Protein AF-A0A975PDK3-F1 (afdb_monomer)

pLDDT: mean 72.93, std 18.4, range [41.34, 98.06]

Sequence (208 aa):
MKGTSHAHHSRTAAPASARHLADRTSRTDAQERGPRTRRRPRLGHDHPDVGHAGRYDPVSGRRCPPQHVQRGDRQGQPLTVSPPGAHSRESGSAVVDFVMVGALVTLLFMSIIQLALVLHVRNTLIDAAASGARYGTLADRTPADGAQRTAELIGLALNDSLAENVTYEETTVSGVRTLQVTVRAPLPVIGFLGPSDGLEVTGHGFWG

InterPro domains:
  IPR012495 TadE-like domain [PF07811] (92-134)

Organism: NCBI:txid2816859

Secondary structure (DSSP, 8-state):
-----------PPP-----S----S---------------------------------S---PPPP-----------------S-SHHHHHHHHHHHHHHHHHHHHHHHHHHHHHHHHHHHHHHHHHHHHHHHHHHTSTT--HHHHHHHHHHHHHHHT-GGGGSEEEEEEEEETTEEEEEEEEEE-----SS---SS-EEEEEEEE--

Structure (mmCIF, N/CA/C/O backbone):
data_AF-A0A975PDK3-F1
#
_entry.id   AF-A0A975PDK3-F1
#
loop_
_atom_site.group_PDB
_atom_site.id
_atom_site.type_symbol
_atom_site.label_atom_id
_atom_site.label_alt_id
_atom_site.label_comp_id
_atom_site.label_asym_id
_atom_site.label_entity_id
_atom_site.label_seq_id
_atom_site.pdbx_PDB_ins_code
_atom_site.Cartn_x
_atom_site.Cartn_y
_atom_site.Cartn_z
_atom_site.occupancy
_atom_site.B_iso_or_equiv
_atom_site.auth_seq_id
_atom_site.auth_comp_id
_atom_site.auth_asym_id
_atom_site.auth_atom_id
_atom_site.pdbx_PDB_model_num
ATOM 1 N N . MET A 1 1 ? -46.478 15.942 55.569 1.00 41.34 1 MET A N 1
ATOM 2 C CA . MET A 1 1 ? -45.042 16.223 55.784 1.00 41.34 1 MET A CA 1
ATOM 3 C C . MET A 1 1 ? -44.267 15.797 54.548 1.00 41.34 1 MET A C 1
ATOM 5 O O . MET A 1 1 ? -44.369 14.632 54.213 1.00 41.34 1 MET A O 1
ATOM 9 N N . LYS A 1 2 ? -43.521 16.745 53.946 1.00 45.19 2 LYS A N 1
ATOM 10 C CA . LYS A 1 2 ? -42.437 16.601 52.941 1.00 45.19 2 LYS A CA 1
ATOM 11 C C . LYS A 1 2 ? -42.802 15.888 51.620 1.00 45.19 2 LYS A C 1
ATOM 13 O O . LYS A 1 2 ? -43.239 14.757 51.631 1.00 45.19 2 LYS A O 1
ATOM 18 N N . GLY A 1 3 ? -42.595 16.451 50.438 1.00 45.78 3 GLY A N 1
ATOM 19 C CA . GLY A 1 3 ? -41.982 17.712 50.049 1.00 45.78 3 GLY A CA 1
ATOM 20 C C . GLY A 1 3 ? -42.164 17.881 48.541 1.00 45.78 3 GLY A C 1
ATOM 21 O O . GLY A 1 3 ? -42.055 16.925 47.778 1.00 45.78 3 GLY A O 1
ATOM 22 N N . THR A 1 4 ? -42.489 19.098 48.135 1.00 57.91 4 THR A N 1
ATOM 23 C CA . THR A 1 4 ? -42.424 19.571 46.758 1.00 57.91 4 THR A CA 1
ATOM 24 C C . THR A 1 4 ? -40.960 19.599 46.320 1.00 57.91 4 THR A C 1
ATOM 26 O O . THR A 1 4 ? -40.125 20.210 46.983 1.00 57.91 4 THR A O 1
ATOM 29 N N . SER A 1 5 ? -40.632 18.943 45.206 1.00 54.47 5 SER A N 1
ATOM 30 C CA . SER A 1 5 ? -39.341 19.120 44.538 1.00 54.47 5 SER A CA 1
ATOM 31 C C . SER A 1 5 ? -39.589 19.526 43.093 1.00 54.47 5 SER A C 1
ATOM 33 O O . SER A 1 5 ? -39.849 18.717 42.207 1.00 54.47 5 SER A O 1
ATOM 35 N N . HIS A 1 6 ? -39.570 20.844 42.914 1.00 48.88 6 HIS A N 1
ATOM 36 C CA . HIS A 1 6 ? -39.225 21.499 41.667 1.00 48.88 6 HIS A CA 1
ATOM 37 C C . HIS A 1 6 ? -37.777 21.149 41.305 1.00 48.88 6 HIS A C 1
ATOM 39 O O . HIS A 1 6 ? -36.882 21.415 42.102 1.00 48.88 6 HIS A O 1
ATOM 45 N N . ALA A 1 7 ? -37.543 20.650 40.094 1.00 49.50 7 ALA A N 1
ATOM 46 C CA . ALA A 1 7 ? -36.277 20.820 39.379 1.00 49.50 7 ALA A CA 1
ATOM 47 C C . ALA A 1 7 ? -36.522 20.526 37.892 1.00 49.50 7 ALA A C 1
ATOM 49 O O . ALA A 1 7 ? -36.747 19.397 37.479 1.00 49.50 7 ALA A O 1
ATOM 50 N N . HIS A 1 8 ? -36.754 21.586 37.125 1.00 45.41 8 HIS A N 1
ATOM 51 C CA . HIS A 1 8 ? -35.782 22.111 36.166 1.00 45.41 8 HIS A CA 1
ATOM 52 C C . HIS A 1 8 ? -35.693 21.292 34.870 1.00 45.41 8 HIS A C 1
ATOM 54 O O . HIS A 1 8 ? -34.853 20.420 34.683 1.00 45.41 8 HIS A O 1
ATOM 60 N N . HIS A 1 9 ? -36.567 21.667 33.932 1.00 47.25 9 HIS A N 1
ATOM 61 C CA . HIS A 1 9 ? -36.301 21.553 32.504 1.00 47.25 9 HIS A CA 1
ATOM 62 C C . HIS A 1 9 ? -35.013 22.320 32.179 1.00 47.25 9 HIS A C 1
ATOM 64 O O . HIS A 1 9 ? -35.023 23.541 32.021 1.00 47.25 9 HIS A O 1
ATOM 70 N N . SER A 1 10 ? -33.905 21.603 32.061 1.00 49.09 10 SER A N 1
ATOM 71 C CA . SER A 1 10 ? -32.683 22.121 31.455 1.00 49.09 10 SER A CA 1
ATOM 72 C C . SER A 1 10 ? -32.756 21.855 29.954 1.00 49.09 10 SER A C 1
ATOM 74 O O . SER A 1 10 ? -32.247 20.858 29.452 1.00 49.09 10 SER A O 1
ATOM 76 N N . ARG A 1 11 ? -33.442 22.751 29.231 1.00 52.75 11 ARG A N 1
ATOM 77 C CA . ARG A 1 11 ? -33.209 22.953 27.795 1.00 52.75 11 ARG A CA 1
ATOM 78 C C . ARG A 1 11 ? -31.807 23.534 27.654 1.00 52.75 11 ARG A C 1
ATOM 80 O O . ARG A 1 11 ? -31.630 24.747 27.725 1.00 52.75 11 ARG A O 1
ATOM 87 N N . THR A 1 12 ? -30.815 22.670 27.496 1.00 53.50 12 THR A N 1
ATOM 88 C CA . THR A 1 12 ? -29.462 23.099 27.154 1.00 53.50 12 THR A CA 1
ATOM 89 C C . THR A 1 12 ? -29.401 23.319 25.649 1.00 53.50 12 THR A C 1
ATOM 91 O O . THR A 1 12 ? -29.762 22.457 24.849 1.00 53.50 12 THR A O 1
ATOM 94 N N . ALA A 1 13 ? -29.049 24.550 25.302 1.00 47.78 13 ALA A N 1
ATOM 95 C CA . ALA A 1 13 ? -29.089 25.118 23.975 1.00 47.78 13 ALA A CA 1
ATOM 96 C C . ALA A 1 13 ? -28.120 24.435 23.000 1.00 47.78 13 ALA A C 1
ATOM 98 O O . ALA A 1 13 ? -27.010 24.044 23.354 1.00 47.78 13 ALA A O 1
ATOM 99 N N . ALA A 1 14 ? -28.570 24.362 21.750 1.00 50.12 14 ALA A N 1
ATOM 100 C CA . ALA A 1 14 ? -27.797 23.980 20.583 1.00 50.12 14 ALA A CA 1
ATOM 101 C C . ALA A 1 14 ? -26.534 24.852 20.416 1.00 50.12 14 ALA A C 1
ATOM 103 O O . ALA A 1 14 ? -26.628 26.079 20.533 1.00 50.12 14 ALA A O 1
ATOM 104 N N . PRO A 1 15 ? -25.374 24.274 20.060 1.00 51.16 15 PRO A N 1
ATOM 105 C CA . PRO A 1 15 ? -24.246 25.063 19.597 1.00 51.16 1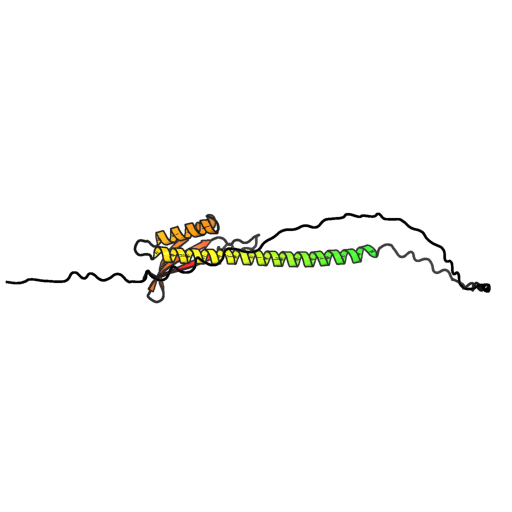5 PRO A CA 1
ATOM 106 C C . PRO A 1 15 ? -24.523 25.616 18.191 1.00 51.16 15 PRO A C 1
ATOM 108 O O . PRO A 1 15 ? -24.664 24.898 17.200 1.00 51.16 15 PRO A O 1
ATOM 111 N N . ALA A 1 16 ? -24.601 26.942 18.128 1.00 51.84 16 ALA A N 1
ATOM 112 C CA . ALA A 1 16 ? -24.614 27.741 16.916 1.00 51.84 16 ALA A CA 1
ATOM 113 C C . ALA A 1 16 ? -23.248 27.664 16.211 1.00 51.84 16 ALA A C 1
ATOM 115 O O . ALA A 1 16 ? -22.356 28.471 16.462 1.00 51.84 16 ALA A O 1
ATOM 116 N N . SER A 1 17 ? -23.076 26.697 15.310 1.00 50.06 17 SER A N 1
ATOM 117 C CA . SER A 1 17 ? -21.880 26.610 14.449 1.00 50.06 17 SER A CA 1
ATOM 118 C C . SER A 1 17 ? -22.212 26.238 12.999 1.00 50.06 17 SER A C 1
ATOM 120 O O . SER A 1 17 ? -21.374 25.728 12.267 1.00 50.06 17 SER A O 1
ATOM 12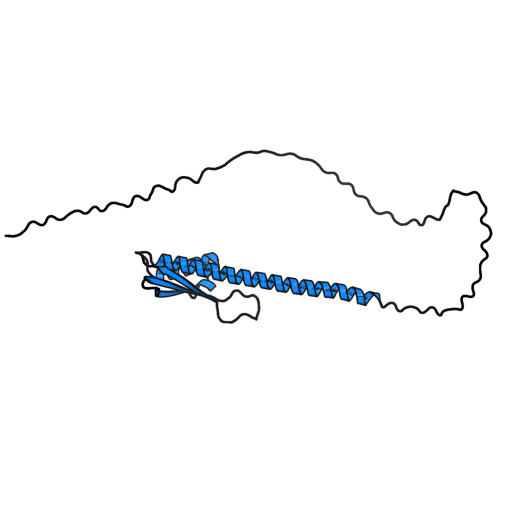2 N N . ALA A 1 18 ? -23.435 26.543 12.558 1.00 48.75 18 ALA A N 1
ATOM 123 C CA . ALA A 1 18 ? -23.924 26.320 11.195 1.00 48.75 18 ALA A CA 1
ATOM 124 C C . ALA A 1 18 ? -24.034 27.630 10.389 1.00 48.75 18 ALA A C 1
ATOM 126 O O . ALA A 1 18 ? -25.071 27.920 9.796 1.00 48.75 18 ALA A O 1
ATOM 127 N N . ARG A 1 19 ? -22.990 28.473 10.406 1.00 52.66 19 ARG A N 1
ATOM 128 C CA . ARG A 1 19 ? -22.953 29.736 9.637 1.00 52.66 19 ARG A CA 1
ATOM 129 C C . ARG A 1 19 ? -21.553 30.086 9.123 1.00 52.66 19 ARG A C 1
ATOM 131 O O . ARG A 1 19 ? -21.084 31.198 9.341 1.00 52.66 19 ARG A O 1
ATOM 138 N N . HIS A 1 20 ? -20.863 29.160 8.455 1.00 49.81 20 HIS A N 1
ATOM 139 C CA . HIS A 1 20 ? -19.664 29.542 7.690 1.00 49.81 20 HIS A CA 1
ATOM 140 C C . HIS A 1 20 ? -19.267 28.579 6.561 1.00 49.81 20 HIS A C 1
ATOM 142 O O . HIS A 1 20 ? -18.089 28.316 6.344 1.00 49.81 20 HIS A O 1
ATOM 148 N N . LEU A 1 21 ? -20.245 28.047 5.819 1.00 50.28 21 LEU A N 1
ATOM 149 C CA . LEU A 1 21 ? -19.969 27.252 4.617 1.00 50.28 21 LEU A CA 1
ATOM 150 C C . LEU A 1 21 ? -20.952 27.598 3.495 1.00 50.28 21 LEU A C 1
ATOM 152 O O . LEU A 1 21 ? -21.767 26.783 3.079 1.00 50.28 21 LEU A O 1
ATOM 156 N N . ALA A 1 22 ? -20.907 28.849 3.049 1.00 50.44 22 ALA A N 1
ATOM 157 C CA . ALA A 1 22 ? -21.661 29.313 1.891 1.00 50.44 22 ALA A CA 1
ATOM 158 C C . ALA A 1 22 ? -20.939 30.498 1.238 1.00 50.44 22 ALA A C 1
ATOM 160 O O . ALA A 1 22 ? -21.510 31.577 1.181 1.00 50.44 22 ALA A O 1
ATOM 161 N N . ASP A 1 23 ? -19.674 30.339 0.817 1.00 49.16 23 ASP A N 1
ATOM 162 C CA . ASP A 1 23 ? -19.053 31.369 -0.038 1.00 49.16 23 ASP A CA 1
ATOM 163 C C . ASP A 1 23 ? -17.801 30.935 -0.830 1.00 49.16 23 ASP A C 1
ATOM 165 O O . ASP A 1 23 ? -16.750 31.580 -0.788 1.00 49.16 23 ASP A O 1
ATOM 169 N N . ARG A 1 24 ? -17.848 29.807 -1.559 1.00 48.06 24 ARG A N 1
ATOM 170 C CA . ARG A 1 24 ? -16.761 29.516 -2.521 1.00 48.06 24 ARG A CA 1
ATOM 171 C C . ARG A 1 24 ? -17.159 28.737 -3.775 1.00 48.06 24 ARG A C 1
ATOM 173 O O . ARG A 1 24 ? -16.359 27.993 -4.331 1.00 48.06 24 ARG A O 1
ATOM 180 N N . THR A 1 25 ? -18.376 28.958 -4.259 1.00 55.66 25 THR A N 1
ATOM 181 C CA . THR A 1 25 ? -18.854 28.462 -5.559 1.00 55.66 25 THR A CA 1
ATOM 182 C C . THR A 1 25 ? -19.340 29.633 -6.407 1.00 55.66 25 THR A C 1
ATOM 184 O O . THR A 1 25 ? -20.541 29.766 -6.596 1.00 55.66 25 THR A O 1
ATOM 187 N N . SER A 1 26 ? -18.442 30.529 -6.848 1.00 50.41 26 SER A N 1
ATOM 188 C CA . SER A 1 26 ? -18.710 31.557 -7.884 1.00 50.41 26 SER A CA 1
ATOM 189 C C . SER A 1 26 ? -17.446 32.356 -8.258 1.00 50.41 26 SER A C 1
ATOM 191 O O . SER A 1 26 ? -17.161 33.391 -7.662 1.00 50.41 26 SER A O 1
ATOM 193 N N . ARG A 1 27 ? -16.673 31.878 -9.240 1.00 48.38 27 ARG A N 1
ATOM 194 C CA . ARG A 1 27 ? -15.725 32.638 -10.095 1.00 48.38 27 ARG A CA 1
ATOM 195 C C . ARG A 1 27 ? -15.090 31.600 -11.031 1.00 48.38 27 ARG A C 1
ATOM 197 O O . ARG A 1 27 ? -14.460 30.682 -10.533 1.00 48.38 27 ARG A O 1
ATOM 204 N N . THR A 1 28 ? -15.226 31.602 -12.349 1.00 50.94 28 THR A N 1
ATOM 205 C CA . THR A 1 28 ? -15.652 32.628 -13.302 1.00 50.94 28 THR A CA 1
ATOM 206 C C . THR A 1 28 ? -15.873 31.899 -14.621 1.00 50.94 28 THR A C 1
ATOM 208 O O . THR A 1 28 ? -14.944 31.277 -15.133 1.00 50.94 28 THR A O 1
ATOM 211 N N . ASP A 1 29 ? -17.089 31.979 -15.148 1.00 41.91 29 ASP A N 1
ATOM 212 C CA . ASP A 1 29 ? -17.359 31.740 -16.557 1.00 41.91 29 ASP A CA 1
ATOM 213 C C . ASP A 1 29 ? -16.832 32.910 -17.404 1.00 41.91 29 ASP A C 1
ATOM 215 O O . ASP A 1 29 ? -16.904 34.071 -16.996 1.00 41.91 29 ASP A O 1
ATOM 219 N N . ALA A 1 30 ? -16.445 32.553 -18.630 1.00 47.56 30 ALA A N 1
ATOM 220 C CA . ALA A 1 30 ? -16.560 33.332 -19.864 1.00 47.56 30 ALA A CA 1
ATOM 221 C C . ALA A 1 30 ? -15.403 34.237 -20.351 1.00 47.56 30 ALA A C 1
ATOM 223 O O . ALA A 1 30 ? -14.809 35.022 -19.619 1.00 47.56 30 ALA A O 1
ATOM 224 N N . GLN A 1 31 ? -15.265 34.178 -21.689 1.00 52.16 31 GLN A N 1
ATOM 225 C CA . GLN A 1 31 ? -14.514 35.011 -22.649 1.00 52.16 31 GLN A CA 1
ATOM 226 C C . GLN A 1 31 ? -13.008 34.686 -22.782 1.00 52.16 31 GLN A C 1
ATOM 228 O O . GLN A 1 31 ? -12.280 34.769 -21.811 1.00 52.16 31 GLN A O 1
ATOM 233 N N . GLU A 1 32 ? -12.440 34.292 -23.933 1.00 47.69 32 GLU A N 1
ATOM 234 C CA . GLU A 1 32 ? -12.623 34.748 -25.328 1.00 47.69 32 GLU A CA 1
ATOM 235 C C . GLU A 1 32 ? -12.330 33.600 -26.338 1.00 47.69 32 GLU A C 1
ATOM 237 O O . GLU A 1 32 ? -11.444 32.782 -26.116 1.00 47.69 32 GLU A O 1
ATOM 242 N N . ARG A 1 33 ? -13.161 33.338 -27.367 1.00 48.84 33 ARG A N 1
ATOM 243 C CA . ARG A 1 33 ? -13.079 33.838 -28.773 1.00 48.84 33 ARG A CA 1
ATOM 244 C C . ARG A 1 33 ? -11.645 33.824 -29.354 1.00 48.84 33 ARG A C 1
ATOM 246 O O . ARG A 1 33 ? -10.779 34.488 -28.822 1.00 48.84 33 ARG A O 1
ATOM 253 N N . GLY A 1 34 ? -11.309 33.187 -30.480 1.00 46.91 34 GLY A N 1
ATOM 254 C CA . GLY A 1 34 ? -12.091 32.611 -31.576 1.00 46.91 34 GLY A CA 1
ATOM 255 C C . GLY A 1 34 ? -11.182 31.940 -32.641 1.00 46.91 34 GLY A C 1
ATOM 256 O O . GLY A 1 34 ? -9.996 31.732 -32.395 1.00 46.91 34 GLY A O 1
ATOM 257 N N . PRO A 1 35 ? -11.722 31.575 -33.822 1.00 63.91 35 PRO A N 1
ATOM 258 C CA . PRO A 1 35 ? -11.043 30.751 -34.829 1.00 63.91 35 PRO A CA 1
ATOM 259 C C . PRO A 1 35 ? -10.419 31.580 -35.968 1.00 63.91 35 PRO A C 1
ATOM 261 O O . PRO A 1 35 ? -10.974 32.624 -36.311 1.00 63.91 35 PRO A O 1
ATOM 264 N N . ARG A 1 36 ? -9.359 31.062 -36.628 1.00 55.69 36 ARG A N 1
ATOM 265 C CA . ARG A 1 36 ? -9.174 31.031 -38.110 1.00 55.69 36 ARG A CA 1
ATOM 266 C C . ARG A 1 36 ? -7.766 30.603 -38.582 1.00 55.69 36 ARG A C 1
ATOM 268 O O . ARG A 1 36 ? -6.784 31.299 -38.389 1.00 55.69 36 ARG A O 1
ATOM 275 N N . THR A 1 37 ? -7.744 29.476 -39.299 1.00 58.06 37 THR A N 1
ATOM 276 C CA . THR A 1 37 ? -7.148 29.225 -40.635 1.00 58.06 37 THR A CA 1
ATOM 277 C C . THR A 1 37 ? -5.819 29.882 -41.063 1.00 58.06 37 THR A C 1
ATOM 279 O O . THR A 1 37 ? -5.764 31.095 -41.242 1.00 58.06 37 THR A O 1
ATOM 282 N N . ARG A 1 38 ? -4.865 29.055 -41.530 1.00 55.28 38 ARG A N 1
ATOM 283 C CA . ARG A 1 38 ? -4.227 29.111 -42.879 1.00 55.28 38 ARG A CA 1
ATOM 284 C C . ARG A 1 38 ? -3.308 27.884 -43.054 1.00 55.28 38 ARG A C 1
ATOM 286 O O . ARG A 1 38 ? -2.461 27.634 -42.217 1.00 55.28 38 ARG A O 1
ATOM 293 N N . ARG A 1 39 ? -3.652 26.937 -43.936 1.00 47.09 39 ARG A N 1
ATOM 294 C CA . ARG A 1 39 ? -3.279 26.793 -45.368 1.00 47.09 39 ARG A CA 1
ATOM 295 C C . ARG A 1 39 ? -1.847 26.261 -45.595 1.00 47.09 39 ARG A C 1
ATOM 297 O O . ARG A 1 39 ? -0.873 26.913 -45.254 1.00 47.09 39 ARG A O 1
ATOM 304 N N . ARG A 1 40 ? -1.789 25.078 -46.228 1.00 53.69 40 ARG A N 1
ATOM 305 C CA . ARG A 1 40 ? -0.616 24.385 -46.806 1.00 53.69 40 ARG A CA 1
ATOM 306 C C . ARG A 1 40 ? 0.057 25.221 -47.918 1.00 53.69 40 ARG A C 1
ATOM 308 O O . ARG A 1 40 ? -0.607 26.109 -48.457 1.00 53.69 40 ARG A O 1
ATOM 315 N N . PRO A 1 41 ? 1.296 24.889 -48.332 1.00 52.03 41 PRO A N 1
ATOM 316 C CA . PRO A 1 41 ? 1.464 23.955 -49.461 1.00 52.03 41 PRO A CA 1
ATOM 317 C C . PRO A 1 41 ? 2.613 22.932 -49.318 1.00 52.03 41 PRO A C 1
ATOM 319 O O . PRO A 1 41 ? 3.559 23.112 -48.562 1.00 52.03 41 PRO A O 1
ATOM 322 N N . ARG A 1 42 ? 2.486 21.845 -50.095 1.00 56.72 42 ARG A N 1
ATOM 323 C CA . ARG A 1 42 ? 3.521 20.850 -50.422 1.00 56.72 42 ARG A CA 1
ATOM 324 C C . ARG A 1 42 ? 4.535 21.438 -51.412 1.00 56.72 42 ARG A C 1
ATOM 326 O O . ARG A 1 42 ? 4.101 22.150 -52.312 1.00 56.72 42 ARG A O 1
ATOM 333 N N . LEU A 1 43 ? 5.797 21.007 -51.355 1.00 58.09 43 LEU A N 1
ATOM 334 C CA . LEU A 1 43 ? 6.659 20.858 -52.537 1.00 58.09 43 LEU A CA 1
ATOM 335 C C . LEU A 1 43 ? 7.843 19.939 -52.189 1.00 58.09 43 LEU A C 1
ATOM 337 O O . LEU A 1 43 ? 8.580 20.227 -51.253 1.00 58.09 43 LEU A O 1
ATOM 341 N N . GLY A 1 44 ? 7.973 18.810 -52.889 1.00 51.88 44 GLY A N 1
ATOM 342 C CA . GLY A 1 44 ? 9.165 17.958 -52.823 1.00 51.88 44 GLY A CA 1
ATOM 343 C C . GLY A 1 44 ? 10.236 18.425 -53.806 1.00 51.88 44 GLY A C 1
ATOM 344 O O . GLY A 1 44 ? 9.939 19.269 -54.650 1.00 51.88 44 GLY A O 1
ATOM 345 N N . HIS A 1 45 ? 11.431 17.839 -53.750 1.00 54.31 45 HIS A N 1
ATOM 346 C CA . HIS A 1 45 ? 12.066 17.307 -54.956 1.00 54.31 45 HIS A CA 1
ATOM 347 C C . HIS A 1 45 ? 13.235 16.380 -54.646 1.00 54.31 45 HIS A C 1
ATOM 349 O O . HIS A 1 45 ? 13.962 16.541 -53.668 1.00 54.31 45 HIS A O 1
ATOM 355 N N . ASP A 1 46 ? 13.318 15.422 -55.551 1.00 55.53 46 ASP A N 1
ATOM 356 C CA . ASP A 1 46 ? 14.259 14.345 -55.751 1.00 55.53 46 ASP A CA 1
ATOM 357 C C . ASP A 1 46 ? 15.739 14.738 -55.827 1.00 55.53 46 ASP A C 1
ATOM 359 O O . ASP A 1 46 ? 16.127 15.864 -56.147 1.00 55.53 46 ASP A O 1
ATOM 363 N N . HIS A 1 47 ? 16.556 13.715 -55.580 1.00 55.81 47 HIS A N 1
ATOM 364 C CA . HIS A 1 47 ? 17.967 13.630 -55.927 1.00 55.81 47 HIS A CA 1
ATOM 365 C C . HIS A 1 47 ? 18.214 13.827 -57.430 1.00 55.81 47 HIS A C 1
ATOM 367 O O . HIS A 1 47 ? 17.477 13.292 -58.259 1.00 55.81 47 HIS A O 1
ATOM 373 N N . PRO A 1 48 ? 19.357 14.443 -57.766 1.00 61.69 48 PRO A N 1
ATOM 374 C CA . PRO A 1 48 ? 20.150 13.977 -58.893 1.00 61.69 48 PRO A CA 1
ATOM 375 C C . PRO A 1 48 ? 21.585 13.592 -58.502 1.00 61.69 48 PRO A C 1
ATOM 377 O O . PRO A 1 48 ? 22.197 14.151 -57.590 1.00 61.69 48 PRO A O 1
ATOM 380 N N . ASP A 1 49 ? 22.075 12.614 -59.259 1.00 50.06 49 ASP A N 1
ATOM 381 C CA . ASP A 1 49 ? 23.386 11.978 -59.235 1.00 50.06 49 ASP A CA 1
ATOM 382 C C . ASP A 1 49 ? 24.540 12.831 -59.814 1.00 50.06 49 ASP A C 1
ATOM 384 O O . ASP A 1 49 ? 24.352 13.812 -60.532 1.00 50.06 49 ASP A O 1
ATOM 388 N N . VAL A 1 50 ? 25.749 12.367 -59.479 1.00 52.16 50 VAL A N 1
ATOM 389 C CA . VAL A 1 50 ? 27.117 12.649 -59.966 1.00 52.16 50 VAL A CA 1
ATOM 390 C C . VAL A 1 50 ? 27.341 13.405 -61.292 1.00 52.16 50 VAL A C 1
ATOM 392 O O . VAL A 1 50 ? 26.837 13.051 -62.352 1.00 52.16 50 VAL A O 1
ATOM 395 N N . GLY A 1 51 ? 28.333 14.308 -61.254 1.00 45.97 51 GLY A N 1
ATOM 396 C CA . GLY A 1 51 ? 29.085 14.780 -62.420 1.00 45.97 51 GLY A CA 1
ATOM 397 C C . GLY A 1 51 ? 30.488 15.264 -62.031 1.00 45.97 51 GLY A C 1
ATOM 398 O O . GLY A 1 51 ? 30.646 16.334 -61.449 1.00 45.97 51 GLY A O 1
ATOM 399 N N . HIS A 1 52 ? 31.518 14.471 -62.338 1.00 56.34 52 HIS A N 1
ATOM 400 C CA . HIS A 1 52 ? 32.929 14.839 -62.184 1.00 56.34 52 HIS A CA 1
ATOM 401 C C . HIS A 1 52 ? 33.298 15.865 -63.268 1.00 56.34 52 HIS A C 1
ATOM 403 O O . HIS A 1 52 ? 33.613 15.500 -64.400 1.00 56.34 52 HIS A O 1
ATOM 409 N N . ALA A 1 53 ? 33.206 17.156 -62.943 1.00 51.06 53 ALA A N 1
ATOM 410 C CA . ALA A 1 53 ? 33.596 18.232 -63.846 1.00 51.06 53 ALA A CA 1
ATOM 411 C C . ALA A 1 53 ? 35.099 18.504 -63.722 1.00 51.06 53 ALA A C 1
ATOM 413 O O . ALA A 1 53 ? 35.613 18.851 -62.657 1.00 51.06 53 ALA A O 1
ATOM 414 N N . GLY A 1 54 ? 35.795 18.314 -64.841 1.00 50.53 54 GLY A N 1
ATOM 415 C CA . GLY A 1 54 ? 37.208 18.604 -64.992 1.00 50.53 54 GLY A CA 1
ATOM 416 C C . GLY A 1 54 ? 37.559 20.052 -64.651 1.00 50.53 54 GLY A C 1
ATOM 417 O O . GLY A 1 54 ? 36.792 20.991 -64.853 1.00 50.53 54 GLY A O 1
ATOM 418 N N . ARG A 1 55 ? 38.781 20.195 -64.144 1.00 57.34 55 ARG A N 1
ATOM 419 C CA . ARG A 1 55 ? 39.503 21.444 -63.916 1.00 57.34 55 ARG A CA 1
ATOM 420 C C . ARG A 1 55 ? 39.479 22.322 -65.174 1.00 57.34 55 ARG A C 1
ATOM 422 O O . ARG A 1 55 ? 40.095 21.966 -66.175 1.00 57.34 55 ARG A O 1
ATOM 429 N N . TYR A 1 56 ? 38.835 23.481 -65.084 1.00 52.97 56 TYR A N 1
ATOM 430 C CA . TYR A 1 56 ? 38.961 24.569 -66.052 1.00 52.97 56 TYR A CA 1
ATOM 431 C C . TYR A 1 56 ? 39.344 25.837 -65.282 1.00 52.97 56 TYR A C 1
ATOM 433 O O . TYR A 1 56 ? 38.530 26.383 -64.543 1.00 52.97 56 TYR A O 1
ATOM 441 N N . ASP A 1 57 ? 40.601 26.263 -65.410 1.00 56.31 57 ASP A N 1
ATOM 442 C CA . ASP A 1 57 ? 41.100 27.555 -64.925 1.00 56.31 57 ASP A CA 1
ATOM 443 C C . ASP A 1 57 ? 40.985 28.561 -66.085 1.00 56.31 57 ASP A C 1
ATOM 445 O O . ASP A 1 57 ? 41.699 28.408 -67.079 1.00 56.31 57 ASP A O 1
ATOM 449 N N . PRO A 1 58 ? 40.100 29.575 -66.030 1.00 58.38 58 PRO A N 1
ATOM 450 C CA . PRO A 1 58 ? 39.873 30.467 -67.166 1.00 58.38 58 PRO A CA 1
ATOM 451 C C . PRO A 1 58 ? 40.734 31.744 -67.134 1.00 58.38 58 PRO A C 1
ATOM 453 O O . PRO A 1 58 ? 40.491 32.664 -67.910 1.00 58.38 58 PRO A O 1
ATOM 456 N N . VAL A 1 59 ? 41.745 31.839 -66.262 1.00 58.31 59 VAL A N 1
ATOM 457 C CA . VAL A 1 59 ? 42.499 33.085 -66.034 1.00 58.31 59 VAL A CA 1
ATOM 458 C C . VAL A 1 59 ? 44.004 32.830 -66.049 1.00 58.31 59 VAL A C 1
ATOM 460 O O . VAL A 1 59 ? 44.648 32.760 -65.011 1.00 58.31 59 VAL A O 1
ATOM 463 N N . SER A 1 60 ? 44.587 32.671 -67.235 1.00 58.72 60 SER A N 1
ATOM 464 C CA . SER A 1 60 ? 45.942 33.156 -67.563 1.00 58.72 60 SER A CA 1
ATOM 465 C C . SER A 1 60 ? 46.392 32.571 -68.900 1.00 58.72 60 SER A C 1
ATOM 467 O O . SER A 1 60 ? 46.797 31.420 -69.001 1.00 58.72 60 SER A O 1
ATOM 469 N N . GLY A 1 61 ? 46.363 33.381 -69.959 1.00 57.66 61 GLY A N 1
ATOM 470 C CA . GLY A 1 61 ? 46.972 33.050 -71.249 1.00 57.66 61 GLY A CA 1
ATOM 471 C C . GLY A 1 61 ? 48.502 32.991 -71.170 1.00 57.66 61 GLY A C 1
ATOM 472 O O . GLY A 1 61 ? 49.185 33.834 -71.746 1.00 57.66 61 GLY A O 1
ATOM 473 N N . ARG A 1 62 ? 49.057 32.020 -70.437 1.00 56.09 62 ARG A N 1
ATOM 474 C CA . ARG A 1 62 ? 50.496 31.754 -70.339 1.00 56.09 62 ARG A CA 1
ATOM 475 C C . ARG A 1 62 ? 50.752 30.252 -70.454 1.00 56.09 62 ARG A C 1
ATOM 477 O O . ARG A 1 62 ? 50.109 29.449 -69.791 1.00 56.09 62 ARG A O 1
ATOM 484 N N . ARG A 1 63 ? 51.710 29.875 -71.307 1.00 52.28 63 ARG A N 1
ATOM 485 C CA . ARG A 1 63 ? 52.202 28.493 -71.413 1.00 52.28 63 ARG A CA 1
ATOM 486 C C . ARG A 1 63 ? 52.859 28.097 -70.090 1.00 52.28 63 ARG A C 1
ATOM 488 O O . ARG A 1 63 ? 53.798 28.766 -69.663 1.00 52.28 63 ARG A O 1
ATOM 495 N N . CYS A 1 64 ? 52.403 27.004 -69.480 1.00 50.00 64 CYS A N 1
ATOM 496 C CA . CYS A 1 64 ? 53.159 26.342 -68.421 1.00 50.00 64 CYS A CA 1
ATOM 497 C C . CYS A 1 64 ? 54.470 25.783 -69.004 1.00 50.00 64 CYS A C 1
ATOM 499 O O . CYS A 1 64 ? 54.430 25.133 -70.053 1.00 50.00 64 CYS A O 1
ATOM 501 N N . PRO A 1 65 ? 55.625 26.010 -68.357 1.00 60.84 65 PRO A N 1
ATOM 502 C CA . PRO A 1 65 ? 56.858 25.319 -68.710 1.00 60.84 65 PRO A CA 1
ATOM 503 C C . PRO A 1 65 ? 56.721 23.812 -68.421 1.00 60.84 65 PRO A C 1
ATOM 505 O O . PRO A 1 65 ? 55.942 23.426 -67.542 1.00 60.84 65 PRO A O 1
ATOM 508 N N . PRO A 1 66 ? 57.454 22.944 -69.143 1.00 54.97 66 PRO A N 1
ATOM 509 C CA . PRO A 1 66 ? 57.420 21.512 -68.890 1.00 54.97 66 PRO A CA 1
ATOM 510 C C . PRO A 1 66 ? 57.903 21.235 -67.464 1.00 54.97 66 PRO A C 1
ATOM 512 O O . PRO A 1 66 ? 59.004 21.626 -67.075 1.00 54.97 66 PRO A O 1
ATOM 515 N N . GLN A 1 67 ? 57.060 20.565 -66.678 1.00 61.22 67 GLN A N 1
ATOM 516 C CA . GLN A 1 67 ? 57.457 20.031 -65.384 1.00 61.22 67 GLN A CA 1
ATOM 517 C C . GLN A 1 67 ? 58.542 18.980 -65.625 1.00 61.22 67 GLN A C 1
ATOM 519 O O . GLN A 1 67 ? 58.298 17.953 -66.260 1.00 61.22 67 GLN A O 1
ATOM 524 N N . HIS A 1 68 ? 59.747 19.252 -65.123 1.00 50.97 68 HIS A N 1
ATOM 525 C CA . HIS A 1 68 ? 60.775 18.238 -64.949 1.00 50.97 68 HIS A CA 1
ATOM 526 C C . HIS A 1 68 ? 60.173 17.115 -64.099 1.00 50.97 68 HIS A C 1
ATOM 528 O O . HIS A 1 68 ? 59.941 17.280 -62.902 1.00 50.97 68 HIS A O 1
ATOM 534 N N . VAL A 1 69 ? 59.898 15.973 -64.732 1.00 57.06 69 VAL A N 1
ATOM 535 C CA . VAL A 1 69 ? 59.592 14.725 -64.039 1.00 57.06 69 VAL A CA 1
ATOM 536 C C . VAL A 1 69 ? 60.860 14.336 -63.299 1.00 57.06 69 VAL A C 1
ATOM 538 O O . VAL A 1 69 ? 61.781 13.735 -63.851 1.00 57.06 69 VAL A O 1
ATOM 541 N N . GLN A 1 70 ? 60.929 14.736 -62.036 1.00 60.28 70 GLN A N 1
ATOM 542 C CA . GLN A 1 70 ? 61.917 14.236 -61.107 1.00 60.28 70 GLN A CA 1
ATOM 543 C C . GLN A 1 70 ? 61.541 12.777 -60.861 1.00 60.28 70 GLN A C 1
ATOM 545 O O . GLN A 1 70 ? 60.644 12.459 -60.079 1.00 60.28 70 GLN A O 1
ATOM 550 N N . ARG A 1 71 ? 62.170 11.891 -61.640 1.00 52.44 71 ARG A N 1
ATOM 551 C CA . ARG A 1 71 ? 62.112 10.440 -61.487 1.00 52.44 71 ARG A CA 1
ATOM 552 C C . ARG A 1 71 ? 62.825 10.108 -60.180 1.00 52.44 71 ARG A C 1
ATOM 554 O O . ARG A 1 71 ? 63.990 9.743 -60.171 1.00 52.44 71 ARG A O 1
ATOM 561 N N . GLY A 1 72 ? 62.140 10.362 -59.070 1.00 55.28 72 GLY A N 1
ATOM 562 C CA . GLY A 1 72 ? 62.563 9.907 -57.762 1.00 55.28 72 GLY A CA 1
ATOM 563 C C . GLY A 1 72 ? 62.542 8.389 -57.781 1.00 55.28 72 GLY A C 1
ATOM 564 O O . GLY A 1 72 ? 61.503 7.794 -58.082 1.00 55.28 72 GLY A O 1
ATOM 565 N N . ASP A 1 73 ? 63.691 7.792 -57.490 1.00 57.66 73 ASP A N 1
ATOM 566 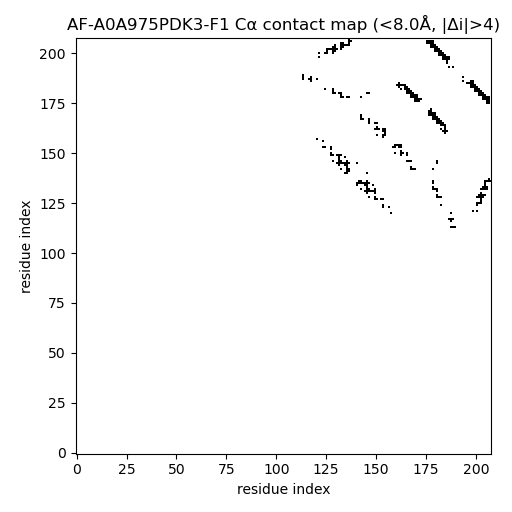C CA . ASP A 1 73 ? 63.846 6.377 -57.192 1.00 57.66 73 ASP A CA 1
ATOM 567 C C . ASP A 1 73 ? 62.936 6.011 -56.015 1.00 57.66 73 ASP A C 1
ATOM 569 O O . ASP A 1 73 ? 63.326 6.015 -54.848 1.00 57.66 73 ASP A O 1
ATOM 573 N N . ARG A 1 74 ? 61.677 5.692 -56.322 1.00 56.25 74 ARG A N 1
ATOM 574 C CA . ARG A 1 74 ? 60.818 4.913 -55.439 1.00 56.25 74 ARG A CA 1
ATOM 575 C C . ARG A 1 74 ? 61.344 3.490 -55.475 1.00 56.25 74 ARG A C 1
ATOM 577 O O . ARG A 1 74 ? 60.850 2.646 -56.218 1.00 56.25 74 ARG A O 1
ATOM 584 N N . GLN A 1 75 ? 62.371 3.251 -54.666 1.00 62.06 75 GLN A N 1
ATOM 585 C CA . GLN A 1 75 ? 62.648 1.925 -54.138 1.00 62.06 75 GLN A CA 1
ATOM 586 C C . GLN A 1 75 ? 61.314 1.349 -53.659 1.00 62.06 75 GLN A C 1
ATOM 588 O O . GLN A 1 75 ? 60.612 1.974 -52.860 1.00 62.06 75 GLN A O 1
ATOM 593 N N . GLY A 1 76 ? 60.923 0.219 -54.246 1.00 54.81 76 GLY A N 1
ATOM 594 C CA . GLY A 1 76 ? 59.663 -0.441 -53.955 1.00 54.81 76 GLY A CA 1
ATOM 595 C C . GLY A 1 76 ? 59.574 -0.758 -52.471 1.00 54.81 76 GLY A C 1
ATOM 596 O O . GLY A 1 76 ? 60.183 -1.713 -52.001 1.00 54.81 76 GLY A O 1
ATOM 597 N N . GLN A 1 77 ? 58.792 0.032 -51.738 1.00 64.31 77 GLN A N 1
ATOM 598 C CA . GLN A 1 77 ? 58.218 -0.466 -50.502 1.00 64.31 77 GLN A CA 1
ATOM 599 C C . GLN A 1 77 ? 57.240 -1.572 -50.907 1.00 64.31 77 GLN A C 1
ATOM 601 O O . GLN A 1 77 ? 56.382 -1.322 -51.763 1.00 64.31 77 GLN A O 1
ATOM 606 N N . PRO A 1 78 ? 57.365 -2.794 -50.360 1.00 58.25 78 PRO A N 1
ATOM 607 C CA . PRO A 1 78 ? 56.330 -3.792 -50.546 1.00 58.25 78 PRO A CA 1
ATOM 608 C C . PRO A 1 78 ? 55.025 -3.167 -50.061 1.00 58.25 78 PRO A C 1
ATOM 610 O O . PRO A 1 78 ? 54.968 -2.638 -48.952 1.00 58.25 78 PRO A O 1
ATOM 613 N N . LEU A 1 79 ? 54.007 -3.175 -50.924 1.00 59.84 79 LEU A N 1
ATOM 614 C CA . LEU A 1 79 ? 52.645 -2.811 -50.565 1.00 59.84 79 LEU A CA 1
ATOM 615 C C . LEU A 1 79 ? 52.223 -3.766 -49.449 1.00 59.84 79 LEU A C 1
ATOM 617 O O . LEU A 1 79 ? 51.762 -4.877 -49.705 1.00 59.84 79 LEU A O 1
ATOM 621 N N . THR A 1 80 ? 52.444 -3.365 -48.202 1.00 64.38 80 THR A N 1
ATOM 622 C CA . THR A 1 80 ? 51.841 -4.010 -47.052 1.00 64.38 80 THR A CA 1
ATOM 623 C C . THR A 1 80 ? 50.352 -3.764 -47.201 1.00 64.38 80 THR A C 1
ATOM 625 O O . THR A 1 80 ? 49.836 -2.684 -46.922 1.00 64.38 80 THR A O 1
ATOM 628 N N . VAL A 1 81 ? 49.658 -4.761 -47.749 1.00 67.00 81 VAL A N 1
ATOM 629 C CA . VAL A 1 81 ? 48.202 -4.812 -47.732 1.00 67.00 81 VAL A CA 1
ATOM 630 C C . VAL A 1 81 ? 47.822 -4.815 -46.258 1.00 67.00 81 VAL A C 1
ATOM 632 O O . VAL A 1 81 ? 47.959 -5.825 -45.570 1.00 67.00 81 VAL A O 1
ATOM 635 N N . SER A 1 82 ? 47.447 -3.642 -45.751 1.00 68.62 82 SER A N 1
ATOM 636 C CA . SER A 1 82 ? 46.951 -3.492 -44.392 1.00 68.62 82 SER A CA 1
ATOM 637 C C . SER A 1 82 ? 45.719 -4.395 -44.267 1.00 68.62 82 SER A C 1
ATOM 639 O O . SER A 1 82 ? 44.824 -4.297 -45.115 1.00 68.62 82 SER A O 1
ATOM 641 N N . PRO A 1 83 ? 45.672 -5.328 -43.301 1.00 67.19 83 PRO A N 1
ATOM 642 C CA . PRO A 1 83 ? 44.578 -6.281 -43.225 1.00 67.19 83 PRO A CA 1
ATOM 643 C C . PRO A 1 83 ? 43.252 -5.532 -42.998 1.00 67.19 83 PRO A C 1
ATOM 645 O O . PRO A 1 83 ? 43.188 -4.659 -42.125 1.00 67.19 83 PRO A O 1
ATOM 648 N N . PRO A 1 84 ? 42.176 -5.856 -43.740 1.00 62.62 84 PRO A N 1
ATOM 649 C CA . PRO A 1 84 ? 40.853 -5.289 -43.504 1.00 62.62 84 PRO A CA 1
ATOM 650 C C . PRO A 1 84 ? 40.283 -5.880 -42.207 1.00 62.62 84 PRO A C 1
ATOM 652 O O . PRO A 1 84 ? 39.588 -6.890 -42.219 1.00 62.62 84 PRO A O 1
ATOM 655 N N . GLY A 1 85 ? 40.634 -5.287 -41.064 1.00 60.31 85 GLY A N 1
ATOM 656 C CA . GLY A 1 85 ? 40.211 -5.787 -39.749 1.00 60.31 85 GLY A CA 1
ATOM 657 C C . GLY A 1 85 ? 39.988 -4.729 -38.668 1.00 60.31 85 GLY A C 1
ATOM 658 O O . GLY A 1 85 ? 39.555 -5.072 -37.572 1.00 60.31 85 GLY A O 1
ATOM 659 N N . ALA A 1 86 ? 40.253 -3.448 -38.940 1.00 60.88 86 ALA A N 1
ATOM 660 C CA . ALA A 1 86 ? 40.175 -2.403 -37.914 1.00 60.88 86 ALA A CA 1
ATOM 661 C C . ALA A 1 86 ? 38.751 -1.864 -37.664 1.00 60.88 86 ALA A C 1
ATOM 663 O O . ALA A 1 86 ? 38.480 -1.355 -36.582 1.00 60.88 86 ALA A O 1
ATOM 664 N N . HIS A 1 87 ? 37.817 -2.018 -38.609 1.00 60.56 87 HIS A N 1
ATOM 665 C CA . HIS A 1 87 ? 36.496 -1.377 -38.514 1.00 60.56 87 HIS A CA 1
ATOM 666 C C . HIS A 1 87 ? 35.542 -2.021 -37.494 1.00 60.56 87 HIS A C 1
ATOM 668 O O . HIS A 1 87 ? 34.649 -1.351 -36.988 1.00 60.56 87 HIS A O 1
ATOM 674 N N . SER A 1 88 ? 35.725 -3.298 -37.144 1.00 65.50 88 SER A N 1
ATOM 675 C CA . SER A 1 88 ? 34.774 -4.016 -36.279 1.00 65.50 88 SER A CA 1
ATOM 676 C C . SER A 1 88 ? 34.950 -3.719 -34.783 1.00 65.50 88 SER A C 1
ATOM 678 O O . SER A 1 88 ? 34.017 -3.905 -34.004 1.00 65.50 88 SER A O 1
ATOM 680 N N . ARG A 1 89 ? 36.141 -3.277 -34.353 1.00 69.56 89 ARG A N 1
ATOM 681 C CA . ARG A 1 89 ? 36.477 -3.123 -32.923 1.00 69.56 89 ARG A CA 1
ATOM 682 C C . ARG A 1 89 ? 35.931 -1.826 -32.318 1.00 69.56 89 ARG A C 1
ATOM 684 O O . ARG A 1 89 ? 35.498 -1.833 -31.171 1.00 69.56 89 ARG A O 1
ATOM 691 N N . GLU A 1 90 ? 35.893 -0.744 -33.091 1.00 71.44 90 GLU A N 1
ATOM 692 C CA . GLU A 1 90 ? 35.332 0.547 -32.663 1.00 71.44 90 GLU A CA 1
ATOM 693 C C . GLU A 1 90 ? 33.799 0.527 -32.608 1.00 71.44 90 GLU A C 1
ATOM 695 O O . GLU A 1 90 ? 33.216 1.054 -31.660 1.00 71.44 90 GLU A O 1
ATOM 700 N N . SER A 1 91 ? 33.132 -0.164 -33.541 1.00 72.69 91 SER A N 1
ATOM 701 C CA . SER A 1 91 ? 31.670 -0.322 -33.512 1.00 72.69 91 SER A CA 1
ATOM 702 C C . SER A 1 91 ? 31.178 -1.113 -32.295 1.00 72.69 91 SER A C 1
ATOM 704 O O . SER A 1 91 ? 30.109 -0.818 -31.768 1.00 72.69 91 SER A O 1
ATOM 706 N N . GLY A 1 92 ? 31.962 -2.083 -31.808 1.00 77.19 92 GLY A N 1
ATOM 707 C CA . GLY A 1 92 ? 31.625 -2.841 -30.599 1.00 77.19 92 GLY A CA 1
ATOM 708 C C . GLY A 1 92 ? 31.616 -1.981 -29.331 1.00 77.19 92 GLY A C 1
ATOM 709 O O . GLY A 1 92 ? 30.740 -2.151 -28.488 1.00 77.19 92 GLY A O 1
ATOM 710 N N . SER A 1 93 ? 32.541 -1.020 -29.219 1.00 85.75 93 SER A N 1
ATOM 711 C CA . SER A 1 93 ? 32.629 -0.123 -28.056 1.00 85.75 93 SER A CA 1
ATOM 712 C C . SER A 1 93 ? 31.388 0.765 -27.922 1.00 85.75 93 SER A C 1
ATOM 714 O O . SER A 1 93 ? 30.808 0.863 -26.844 1.00 85.75 93 SER A O 1
ATOM 716 N N . ALA A 1 94 ? 30.923 1.341 -29.037 1.00 89.38 94 ALA A N 1
ATOM 717 C CA . ALA A 1 94 ? 29.742 2.205 -29.047 1.00 89.38 94 ALA A CA 1
ATOM 718 C C . ALA A 1 94 ? 28.457 1.460 -28.635 1.00 89.38 94 ALA A C 1
ATOM 720 O O . ALA A 1 94 ? 27.625 2.003 -27.911 1.00 89.38 94 ALA A O 1
ATOM 721 N N . VAL A 1 95 ? 28.300 0.201 -29.064 1.00 93.56 95 VAL A N 1
ATOM 722 C CA . VAL A 1 95 ? 27.145 -0.627 -28.682 1.00 93.56 95 VAL A CA 1
ATOM 723 C C . VAL A 1 95 ? 27.194 -0.985 -27.196 1.00 93.56 95 VAL A C 1
ATOM 725 O O . VAL A 1 95 ? 26.167 -0.927 -26.523 1.00 93.56 95 VAL A O 1
ATOM 728 N N . VAL A 1 96 ? 28.371 -1.329 -26.665 1.00 94.69 96 VAL A N 1
ATOM 729 C CA . VAL A 1 96 ? 28.526 -1.685 -25.246 1.00 94.69 96 VAL A CA 1
ATOM 730 C C . VAL A 1 96 ? 28.243 -0.493 -24.337 1.00 94.69 96 VAL A C 1
ATOM 732 O O . VAL A 1 96 ? 27.514 -0.657 -23.362 1.00 94.69 96 VAL A O 1
ATOM 735 N N . ASP A 1 97 ? 28.763 0.691 -24.662 1.00 92.31 97 ASP A N 1
ATOM 736 C CA . ASP A 1 97 ? 28.494 1.914 -23.899 1.00 92.31 97 ASP A CA 1
ATOM 737 C C . ASP A 1 97 ? 26.988 2.204 -23.839 1.00 92.31 97 ASP A C 1
ATOM 739 O O . ASP A 1 97 ? 26.411 2.348 -22.760 1.00 92.31 97 ASP A O 1
ATOM 743 N N . PHE A 1 98 ? 26.311 2.135 -24.988 1.00 94.94 98 PHE A N 1
ATOM 744 C CA . PHE A 1 98 ? 24.863 2.309 -25.052 1.00 94.94 98 PHE A CA 1
ATOM 745 C C . PHE A 1 98 ? 24.103 1.282 -24.200 1.00 94.94 98 PHE A C 1
ATOM 747 O O . PHE A 1 98 ? 23.170 1.645 -23.483 1.00 94.94 98 PHE A O 1
ATOM 754 N N . VAL A 1 99 ? 24.498 0.006 -24.241 1.00 96.62 99 VAL A N 1
ATOM 755 C CA . VAL A 1 99 ? 23.853 -1.051 -23.447 1.00 96.62 99 VAL A CA 1
ATOM 756 C C . VAL A 1 99 ? 24.108 -0.860 -21.953 1.00 96.62 99 VAL A C 1
ATOM 758 O O . VAL A 1 99 ? 23.181 -1.038 -21.171 1.00 96.62 99 VAL A O 1
ATOM 761 N N . MET A 1 100 ? 25.316 -0.475 -21.537 1.00 96.94 100 MET A N 1
ATOM 762 C CA . MET A 1 100 ? 25.634 -0.227 -20.126 1.00 96.94 100 MET A CA 1
ATOM 763 C C . MET A 1 100 ? 24.851 0.964 -19.577 1.00 96.94 100 MET A C 1
ATOM 765 O O . MET A 1 100 ? 24.248 0.865 -18.507 1.00 96.94 100 MET A O 1
ATOM 769 N N . VAL A 1 101 ? 24.790 2.061 -20.334 1.00 97.56 101 VAL A N 1
ATOM 770 C CA . VAL A 1 101 ? 23.988 3.235 -19.973 1.00 97.56 101 VAL A CA 1
ATOM 771 C C . VAL A 1 101 ? 22.502 2.878 -19.952 1.00 97.56 101 VAL A C 1
ATOM 773 O O . VAL A 1 101 ? 21.810 3.179 -18.981 1.00 97.56 101 VAL A O 1
ATOM 776 N N . GLY A 1 102 ? 22.008 2.181 -20.978 1.00 98.00 102 GLY A N 1
ATOM 777 C CA . GLY A 1 102 ? 20.616 1.746 -21.071 1.00 98.00 102 GLY A CA 1
ATOM 778 C C . GLY A 1 102 ? 20.215 0.805 -19.936 1.00 98.00 102 GLY A C 1
ATOM 779 O O . GLY A 1 102 ? 19.163 0.993 -19.326 1.00 98.00 102 GLY A O 1
ATOM 780 N N . ALA A 1 103 ? 21.065 -0.164 -19.594 1.00 96.81 103 ALA A N 1
ATOM 781 C CA . ALA A 1 103 ? 20.849 -1.078 -18.480 1.00 96.81 103 ALA A CA 1
ATOM 782 C C . ALA A 1 103 ? 20.842 -0.332 -17.142 1.00 96.81 103 ALA A C 1
ATOM 784 O O . ALA A 1 103 ? 19.917 -0.517 -16.353 1.00 96.81 103 ALA A O 1
ATOM 785 N N . LEU A 1 104 ? 21.810 0.560 -16.905 1.00 97.38 104 LEU A N 1
ATOM 786 C CA . LEU A 1 104 ? 21.872 1.370 -15.688 1.00 97.38 104 LEU A CA 1
ATOM 787 C C . LEU A 1 104 ? 20.624 2.247 -15.527 1.00 97.38 104 LEU A C 1
ATOM 789 O O . LEU A 1 104 ? 20.006 2.254 -14.464 1.00 97.38 104 LEU A O 1
ATOM 793 N N . VAL A 1 105 ? 20.224 2.955 -16.584 1.00 98.06 105 VAL A N 1
ATOM 794 C CA . VAL A 1 105 ? 19.033 3.815 -16.569 1.00 98.06 105 VAL A CA 1
ATOM 795 C C . VAL A 1 105 ? 17.767 2.987 -16.371 1.00 98.06 105 VAL A C 1
ATOM 797 O O . VAL A 1 105 ? 16.900 3.385 -15.599 1.00 98.06 105 VAL A O 1
ATOM 800 N N . THR A 1 106 ? 17.668 1.816 -17.003 1.00 96.00 106 THR A N 1
ATOM 801 C CA . THR A 1 106 ? 16.523 0.908 -16.828 1.00 96.00 106 THR A CA 1
ATOM 802 C C . THR A 1 106 ? 16.434 0.393 -15.395 1.00 96.00 106 THR A C 1
ATOM 804 O O . THR A 1 106 ? 15.352 0.403 -14.811 1.00 96.00 106 THR A O 1
ATOM 807 N N . LEU A 1 107 ? 17.558 -0.010 -14.796 1.00 94.12 107 LEU A N 1
ATOM 808 C CA . LEU A 1 107 ? 17.605 -0.445 -13.400 1.00 94.12 107 LEU A CA 1
ATOM 809 C C . LEU A 1 107 ? 17.220 0.688 -12.446 1.00 94.12 107 LEU A C 1
ATOM 811 O O . LEU A 1 107 ? 16.423 0.475 -11.531 1.00 94.12 107 LEU A O 1
ATOM 815 N N . LEU A 1 108 ? 17.734 1.897 -12.676 1.00 95.56 108 LEU A N 1
ATOM 816 C CA . LEU A 1 108 ? 17.389 3.074 -11.883 1.00 95.56 108 LEU A CA 1
ATOM 817 C C . LEU A 1 108 ? 15.897 3.403 -12.002 1.00 95.56 108 LEU A C 1
ATOM 819 O O . LEU A 1 108 ? 15.224 3.612 -10.996 1.00 95.56 108 LEU A O 1
ATOM 823 N N . PHE A 1 109 ? 15.366 3.403 -13.222 1.00 95.56 109 PHE A N 1
ATOM 824 C CA . PHE A 1 109 ? 13.957 3.662 -13.486 1.00 95.56 109 PHE A CA 1
ATOM 825 C C . PHE A 1 109 ? 13.056 2.625 -12.808 1.00 95.56 109 PHE A C 1
ATOM 827 O O . PHE A 1 109 ? 12.113 2.994 -12.107 1.00 95.56 109 PHE A O 1
ATOM 834 N N . MET A 1 110 ? 13.388 1.337 -12.935 1.00 93.69 110 MET A N 1
ATOM 835 C CA . MET A 1 110 ? 12.678 0.257 -12.251 1.00 93.69 110 MET A CA 1
ATOM 836 C C . MET A 1 110 ? 12.726 0.431 -10.726 1.00 93.69 110 MET A C 1
ATOM 838 O O . MET A 1 110 ? 11.697 0.308 -10.066 1.00 93.69 110 MET A O 1
ATOM 842 N N . SER A 1 111 ? 13.888 0.789 -10.171 1.00 92.38 111 SER A N 1
ATOM 843 C CA . SER A 1 111 ? 14.051 1.038 -8.732 1.00 92.38 111 SER A CA 1
ATOM 844 C C . SER A 1 111 ? 13.158 2.185 -8.250 1.00 92.38 111 SER A C 1
ATOM 846 O O . SER A 1 111 ? 12.515 2.078 -7.207 1.00 92.38 111 SER A O 1
ATOM 848 N N . ILE A 1 112 ? 13.068 3.272 -9.024 1.00 95.81 112 ILE A N 1
ATOM 849 C CA . ILE A 1 112 ? 12.205 4.413 -8.698 1.00 95.81 112 ILE A CA 1
ATOM 850 C C . ILE A 1 112 ? 10.730 4.010 -8.749 1.00 95.81 112 ILE A C 1
ATOM 852 O O . ILE A 1 112 ? 9.983 4.371 -7.844 1.00 95.81 112 ILE A O 1
ATOM 856 N N . ILE A 1 113 ? 10.304 3.248 -9.764 1.00 94.19 113 ILE A N 1
ATOM 857 C CA . ILE A 1 113 ? 8.918 2.764 -9.858 1.00 94.19 113 ILE A CA 1
ATOM 858 C 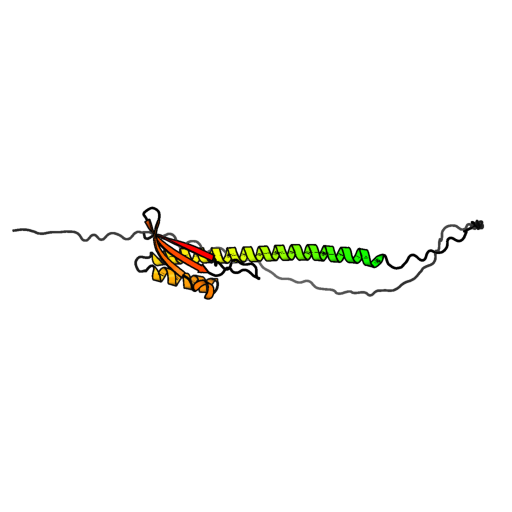C . ILE A 1 113 ? 8.569 1.886 -8.661 1.00 94.19 113 ILE A C 1
ATOM 860 O O . ILE A 1 113 ? 7.525 2.088 -8.046 1.00 94.19 113 ILE A O 1
ATOM 864 N N . GLN A 1 114 ? 9.434 0.933 -8.312 1.00 91.12 114 GLN A N 1
ATOM 865 C CA . GLN A 1 114 ? 9.216 0.060 -7.161 1.00 91.12 114 GLN A CA 1
ATOM 866 C C . GLN A 1 114 ? 9.094 0.874 -5.872 1.00 91.12 114 GLN A C 1
ATOM 868 O O . GLN A 1 114 ? 8.140 0.695 -5.118 1.00 91.12 114 GLN A O 1
ATOM 873 N N . LEU A 1 115 ? 10.011 1.818 -5.649 1.00 91.56 115 LEU A N 1
ATOM 874 C CA . LEU A 1 115 ? 9.967 2.698 -4.486 1.00 91.56 115 LEU A CA 1
ATOM 875 C C . LEU A 1 115 ? 8.678 3.528 -4.453 1.00 91.56 115 LEU A C 1
ATOM 877 O O . LEU A 1 115 ? 8.020 3.604 -3.416 1.00 91.56 115 LEU A O 1
ATOM 881 N N . ALA A 1 116 ? 8.297 4.126 -5.581 1.00 93.38 116 ALA A N 1
ATOM 882 C CA . ALA A 1 116 ? 7.080 4.919 -5.694 1.00 93.38 116 ALA A CA 1
ATOM 883 C C . ALA A 1 116 ? 5.831 4.079 -5.399 1.00 93.38 116 ALA A C 1
ATOM 885 O O . ALA A 1 116 ? 4.956 4.533 -4.666 1.00 93.38 116 ALA A O 1
ATOM 886 N N . LEU A 1 117 ? 5.766 2.848 -5.911 1.00 91.38 117 LEU A N 1
ATOM 887 C CA . LEU A 1 117 ? 4.646 1.938 -5.691 1.00 91.38 117 LEU A CA 1
ATOM 888 C C . LEU A 1 117 ? 4.548 1.488 -4.226 1.00 91.38 117 LEU A C 1
ATOM 890 O O . LEU A 1 117 ? 3.464 1.527 -3.648 1.00 91.38 117 LEU A O 1
ATOM 894 N N . VAL A 1 118 ? 5.672 1.123 -3.601 1.00 90.31 118 VAL A N 1
ATOM 895 C CA . VAL A 1 118 ? 5.723 0.746 -2.177 1.00 90.31 118 VAL A CA 1
ATOM 896 C C . VAL A 1 118 ? 5.280 1.909 -1.291 1.00 90.31 118 VAL A C 1
ATOM 898 O O . VAL A 1 118 ? 4.453 1.727 -0.397 1.00 90.31 118 VAL A O 1
ATOM 901 N N . LEU A 1 119 ? 5.791 3.116 -1.553 1.00 92.94 119 LEU A N 1
ATOM 902 C CA . LEU A 1 119 ? 5.390 4.313 -0.816 1.00 92.94 119 LEU A CA 1
ATOM 903 C C . LEU A 1 119 ? 3.916 4.645 -1.037 1.00 92.94 119 LEU A C 1
ATOM 905 O O . LEU A 1 119 ? 3.227 4.982 -0.078 1.00 92.94 119 LEU A O 1
ATOM 909 N N . HIS A 1 120 ? 3.422 4.522 -2.270 1.00 94.50 120 HIS A N 1
ATOM 910 C CA . HIS A 1 120 ? 2.018 4.745 -2.586 1.00 94.50 120 HIS A CA 1
ATOM 911 C C . HIS A 1 120 ? 1.114 3.801 -1.789 1.00 94.50 120 HIS A C 1
ATOM 913 O O . HIS A 1 120 ? 0.246 4.280 -1.066 1.00 94.50 120 HIS A O 1
ATOM 919 N N . VAL A 1 121 ? 1.364 2.487 -1.834 1.00 93.06 121 VAL A N 1
ATOM 920 C CA . VAL A 1 121 ? 0.578 1.500 -1.076 1.00 93.06 121 VAL A CA 1
ATOM 921 C C . VAL A 1 121 ? 0.651 1.775 0.421 1.00 93.06 121 VAL A C 1
ATOM 923 O O . VAL A 1 121 ? -0.388 1.888 1.062 1.00 93.06 121 VAL A O 1
ATOM 926 N N . ARG A 1 122 ? 1.850 1.966 0.986 1.00 92.88 122 ARG A N 1
ATOM 927 C CA . ARG A 1 122 ? 2.004 2.249 2.421 1.00 92.88 122 ARG A CA 1
ATOM 928 C C . ARG A 1 122 ? 1.229 3.492 2.848 1.00 92.88 122 ARG A C 1
ATOM 930 O O . ARG A 1 122 ? 0.557 3.463 3.875 1.00 92.88 122 ARG A O 1
ATOM 937 N N . ASN A 1 123 ? 1.315 4.568 2.073 1.00 94.81 123 ASN A N 1
ATOM 938 C CA . ASN A 1 123 ? 0.618 5.812 2.380 1.00 94.81 123 ASN A CA 1
ATOM 939 C C . ASN A 1 123 ? -0.902 5.635 2.296 1.00 94.81 123 ASN A C 1
ATOM 941 O O . ASN A 1 123 ? -1.607 6.086 3.194 1.00 94.81 123 ASN A O 1
ATOM 945 N N . THR A 1 124 ? -1.396 4.929 1.278 1.00 95.12 124 THR A N 1
ATOM 946 C CA . THR A 1 124 ? -2.823 4.616 1.127 1.00 95.12 124 THR A CA 1
ATOM 947 C C . THR A 1 124 ? -3.339 3.741 2.274 1.00 95.12 124 THR A C 1
ATOM 949 O O . THR A 1 124 ? -4.405 4.014 2.818 1.00 95.12 124 THR A O 1
ATOM 952 N N . LEU A 1 125 ? -2.577 2.731 2.709 1.00 94.38 125 LEU A N 1
ATOM 953 C CA . LEU A 1 125 ? -2.950 1.884 3.848 1.00 94.38 125 LEU A CA 1
ATOM 954 C C . LEU A 1 125 ? -2.979 2.666 5.170 1.00 94.38 125 LEU A C 1
ATOM 956 O O . LEU A 1 125 ? -3.895 2.471 5.966 1.00 94.38 125 LEU A O 1
ATOM 960 N N . ILE A 1 126 ? -2.014 3.567 5.404 1.00 94.50 126 ILE A N 1
ATOM 961 C CA . ILE A 1 126 ? -1.992 4.429 6.602 1.00 94.50 126 ILE A CA 1
ATOM 962 C C . ILE A 1 126 ? -3.237 5.315 6.626 1.00 94.50 126 ILE A C 1
ATOM 964 O O . ILE A 1 126 ? -3.885 5.445 7.665 1.00 94.50 126 ILE A O 1
ATOM 968 N N . ASP A 1 127 ? -3.575 5.907 5.483 1.00 94.19 127 ASP A N 1
ATOM 969 C CA . ASP A 1 127 ? -4.735 6.783 5.348 1.00 94.19 127 ASP A CA 1
ATOM 970 C C . ASP A 1 127 ? -6.056 6.029 5.577 1.00 94.19 127 ASP A C 1
ATOM 972 O O . ASP A 1 127 ? -6.915 6.478 6.344 1.00 94.19 127 ASP A O 1
ATOM 976 N N . ALA A 1 128 ? -6.191 4.828 5.006 1.00 94.50 128 ALA A N 1
ATOM 977 C CA . ALA A 1 128 ? -7.352 3.966 5.211 1.00 94.50 128 ALA A CA 1
ATOM 978 C C . ALA A 1 128 ? -7.479 3.482 6.667 1.00 94.50 128 ALA A C 1
ATOM 980 O O . ALA A 1 128 ? -8.584 3.467 7.221 1.00 94.50 128 ALA A O 1
ATOM 981 N N . ALA A 1 129 ? -6.366 3.121 7.314 1.00 92.69 129 ALA A N 1
ATOM 982 C CA . ALA A 1 129 ? -6.344 2.711 8.717 1.00 92.69 129 ALA A CA 1
ATOM 983 C C . ALA A 1 129 ? -6.707 3.876 9.650 1.00 92.69 129 ALA A C 1
ATOM 985 O O . ALA A 1 129 ? -7.519 3.714 10.557 1.00 92.69 129 ALA A O 1
ATOM 986 N N . ALA A 1 130 ? -6.171 5.075 9.407 1.00 92.25 130 ALA A N 1
ATOM 987 C CA . ALA A 1 130 ? -6.524 6.269 10.174 1.00 92.25 130 ALA A CA 1
ATOM 988 C C . ALA A 1 130 ? -8.001 6.652 9.988 1.00 92.25 130 ALA A C 1
ATOM 990 O O . ALA A 1 130 ? -8.680 7.006 10.954 1.00 92.25 130 ALA A O 1
ATOM 991 N N . SER A 1 131 ? -8.515 6.551 8.761 1.00 93.12 131 SER A N 1
ATOM 992 C CA . SER A 1 131 ? -9.919 6.823 8.449 1.00 93.12 131 SER A CA 1
ATOM 993 C C . SER A 1 131 ? -10.866 5.830 9.127 1.00 93.12 131 SER A C 1
ATOM 995 O O . SER A 1 131 ? -11.860 6.251 9.716 1.00 93.12 131 SER A O 1
ATOM 997 N N . GLY A 1 132 ? -10.550 4.531 9.110 1.00 91.19 132 GLY A N 1
ATOM 998 C CA . GLY A 1 132 ? -11.347 3.517 9.806 1.00 91.19 132 GLY A CA 1
ATOM 999 C C . GLY A 1 132 ? -11.227 3.598 11.324 1.00 91.19 132 GLY A C 1
ATOM 1000 O O . GLY A 1 132 ?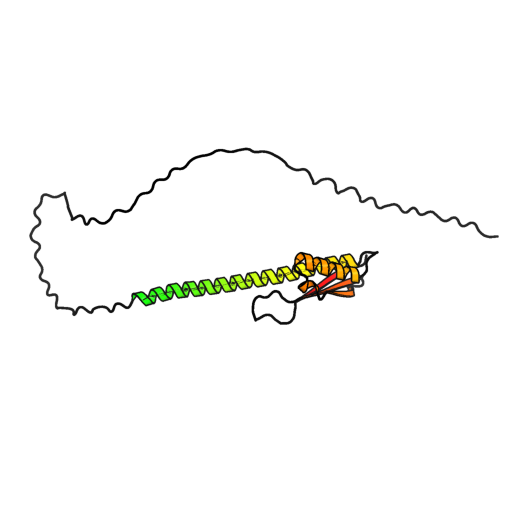 -12.235 3.475 12.013 1.00 91.19 132 GLY A O 1
ATOM 1001 N N . ALA A 1 133 ? -10.050 3.924 11.864 1.00 91.50 13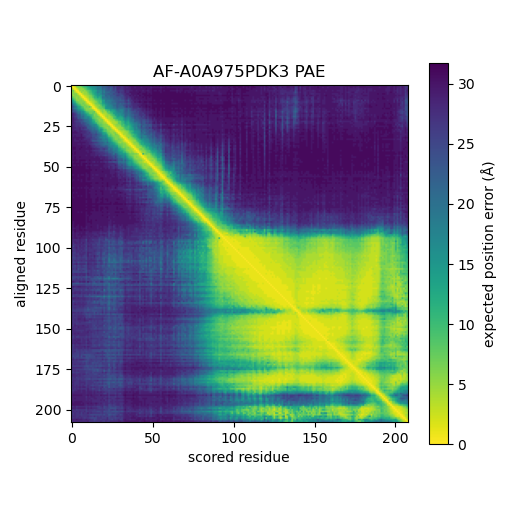3 ALA A N 1
ATOM 1002 C CA . ALA A 1 133 ? -9.885 4.135 13.300 1.00 91.50 133 ALA A CA 1
ATOM 1003 C C . ALA A 1 133 ? -10.727 5.321 13.796 1.00 91.50 133 ALA A C 1
ATOM 1005 O O . ALA A 1 133 ? -11.396 5.219 14.817 1.00 91.50 133 ALA A O 1
ATOM 1006 N N . ARG A 1 134 ? -10.771 6.430 13.043 1.00 87.88 134 ARG A N 1
ATOM 1007 C CA . ARG A 1 134 ? -11.678 7.556 13.336 1.00 87.88 134 ARG A CA 1
ATOM 1008 C C . ARG A 1 134 ? -13.150 7.181 13.182 1.00 87.88 134 ARG A C 1
ATOM 1010 O O . ARG A 1 134 ? -13.994 7.713 13.892 1.00 87.88 134 ARG A O 1
ATOM 1017 N N . TYR A 1 135 ? -13.468 6.298 12.241 1.00 92.50 135 TYR A N 1
ATOM 1018 C CA . TYR A 1 135 ? -14.832 5.824 12.042 1.00 92.50 135 TYR A CA 1
ATOM 1019 C C . TYR A 1 135 ? -15.305 4.927 13.197 1.00 92.50 135 TYR A C 1
ATOM 1021 O O . TYR A 1 135 ? -16.428 5.068 13.669 1.00 92.50 135 TYR A O 1
ATOM 1029 N N . GLY A 1 136 ? -14.439 4.042 13.691 1.00 88.00 136 GLY A N 1
ATOM 1030 C CA . GLY A 1 136 ? -14.747 3.123 14.787 1.00 88.00 136 GLY A CA 1
ATOM 1031 C C . GLY A 1 136 ? -14.843 3.781 16.167 1.00 88.00 136 GLY A C 1
ATOM 1032 O O . GLY A 1 136 ? -15.325 3.137 17.091 1.00 88.00 136 GLY A O 1
ATOM 1033 N N . THR A 1 137 ? -14.418 5.043 16.319 1.00 89.25 137 THR A N 1
ATOM 1034 C CA . THR A 1 137 ? -14.553 5.807 17.576 1.00 89.25 137 THR A CA 1
ATOM 1035 C C . THR A 1 137 ? -15.774 6.730 17.620 1.00 89.25 137 THR A C 1
ATOM 1037 O O . THR A 1 137 ? -15.962 7.453 18.599 1.00 89.25 137 THR A O 1
ATOM 1040 N N . LEU A 1 138 ? -16.618 6.726 16.581 1.00 88.62 138 LEU A N 1
ATOM 1041 C CA . LEU A 1 138 ? -17.901 7.437 16.589 1.00 88.62 138 LEU A CA 1
ATOM 1042 C C . LEU A 1 138 ? -18.861 6.803 17.613 1.00 88.62 138 LEU A C 1
ATOM 1044 O O . LEU A 1 138 ? -18.881 5.590 17.776 1.00 88.62 138 LEU A O 1
ATOM 1048 N N . ALA A 1 139 ? -19.702 7.621 18.256 1.00 81.31 139 ALA A N 1
ATOM 1049 C CA . ALA A 1 139 ? -20.544 7.202 19.386 1.00 81.31 139 ALA A CA 1
ATOM 1050 C C . ALA A 1 139 ? -21.489 6.014 19.100 1.00 81.31 139 ALA A C 1
ATOM 1052 O O . ALA A 1 139 ? -21.773 5.236 20.006 1.00 81.31 139 ALA A O 1
ATOM 1053 N N . ASP A 1 140 ? -21.943 5.865 17.852 1.00 85.94 140 ASP A N 1
ATOM 1054 C CA . ASP A 1 140 ? -22.836 4.780 17.414 1.00 85.94 140 ASP A CA 1
ATOM 1055 C C . ASP A 1 140 ? -22.092 3.648 16.680 1.00 85.94 140 ASP A C 1
ATOM 1057 O O . ASP A 1 140 ? -22.713 2.839 15.988 1.00 85.94 140 ASP A O 1
ATOM 1061 N N . ARG A 1 141 ? -20.755 3.623 16.746 1.00 88.94 141 ARG A N 1
ATOM 1062 C CA . ARG A 1 141 ? -19.910 2.672 16.018 1.00 88.94 141 ARG A CA 1
ATOM 1063 C C . ARG A 1 141 ? -19.070 1.837 16.957 1.00 88.94 141 ARG A C 1
ATOM 1065 O O . ARG A 1 141 ? -18.769 2.211 18.086 1.00 88.94 141 ARG A O 1
ATOM 1072 N N . THR A 1 142 ? -18.708 0.670 16.453 1.00 88.12 142 THR A N 1
ATOM 1073 C CA . THR A 1 142 ? -17.822 -0.263 17.127 1.00 88.12 142 THR A CA 1
ATOM 1074 C C . THR A 1 142 ? -16.433 -0.247 16.481 1.00 88.12 142 THR A C 1
ATOM 1076 O O . THR A 1 142 ? -16.294 0.076 15.296 1.00 88.12 142 THR A O 1
ATOM 1079 N N . PRO A 1 143 ? -15.389 -0.677 17.210 1.00 87.44 143 PRO A N 1
ATOM 1080 C CA . PRO A 1 143 ? -14.072 -0.961 16.639 1.00 87.44 143 PRO A CA 1
ATOM 1081 C C . PRO A 1 143 ? -14.106 -1.854 15.393 1.00 87.44 143 PRO A C 1
ATOM 1083 O O . PRO A 1 143 ? -13.362 -1.624 14.439 1.00 87.44 143 PRO A O 1
ATOM 1086 N N . ALA A 1 144 ? -15.009 -2.840 15.382 1.00 90.69 144 ALA A N 1
ATOM 1087 C CA . ALA A 1 144 ? -15.200 -3.752 14.260 1.00 90.69 144 ALA A CA 1
ATOM 1088 C C . ALA A 1 144 ? -15.728 -3.025 13.010 1.00 90.69 144 ALA A C 1
ATOM 1090 O O . ALA A 1 144 ? -15.246 -3.287 11.908 1.00 90.69 144 ALA A O 1
ATOM 1091 N N . ASP A 1 145 ? -16.638 -2.056 13.173 1.00 92.44 145 ASP A N 1
ATOM 1092 C CA . ASP A 1 145 ? -17.113 -1.215 12.065 1.00 92.44 145 ASP A CA 1
ATOM 1093 C C . ASP A 1 145 ? -15.975 -0.373 11.467 1.00 92.44 145 ASP A C 1
ATOM 1095 O O . ASP A 1 145 ? -15.920 -0.156 10.257 1.00 92.44 145 ASP A O 1
ATOM 1099 N N . GLY A 1 146 ? -15.045 0.089 12.311 1.00 91.44 146 GLY A N 1
ATOM 1100 C CA . GLY A 1 146 ? -13.835 0.792 11.880 1.00 91.44 146 GLY A CA 1
ATOM 1101 C C . GLY A 1 146 ? -12.926 -0.079 11.013 1.00 91.44 146 GLY A C 1
ATOM 1102 O O . GLY A 1 146 ? -12.497 0.356 9.944 1.00 91.44 146 GLY A O 1
ATOM 1103 N N . ALA A 1 147 ? -12.689 -1.326 11.429 1.00 93.19 147 ALA A N 1
ATOM 1104 C CA . ALA A 1 147 ? -11.899 -2.292 10.666 1.00 93.19 147 ALA A CA 1
ATOM 1105 C C . ALA A 1 147 ? -12.561 -2.662 9.329 1.00 93.19 147 ALA A C 1
ATOM 1107 O O . ALA A 1 147 ? -11.895 -2.652 8.292 1.00 93.19 147 ALA A O 1
ATOM 1108 N N . GLN A 1 148 ? -13.877 -2.910 9.326 1.00 94.62 148 GLN A N 1
ATOM 1109 C CA . GLN A 1 148 ? -14.626 -3.165 8.093 1.00 94.62 148 GLN A CA 1
ATOM 1110 C C . GLN A 1 148 ? -14.526 -1.971 7.138 1.00 94.62 148 GLN A C 1
ATOM 1112 O O . GLN A 1 148 ? -14.259 -2.138 5.948 1.00 94.62 148 GLN A O 1
ATOM 1117 N N . ARG A 1 149 ? -14.660 -0.749 7.665 1.00 93.94 149 ARG A N 1
ATOM 1118 C CA . ARG A 1 149 ? -14.524 0.465 6.862 1.00 93.94 149 ARG A CA 1
ATOM 1119 C C . ARG A 1 149 ? -13.122 0.621 6.275 1.00 93.94 149 ARG A C 1
ATOM 1121 O O . ARG A 1 149 ? -12.996 1.036 5.126 1.00 93.94 149 ARG A O 1
ATOM 1128 N N . THR A 1 150 ? -12.073 0.293 7.029 1.00 95.19 150 THR A N 1
ATOM 1129 C CA . THR A 1 150 ? -10.701 0.262 6.502 1.00 95.19 150 THR A CA 1
ATOM 1130 C C . THR A 1 150 ? -10.578 -0.730 5.347 1.00 95.19 150 THR A C 1
ATOM 1132 O O . THR A 1 150 ? -10.046 -0.352 4.306 1.00 95.19 150 THR A O 1
ATOM 1135 N N . ALA A 1 151 ? -11.112 -1.947 5.481 1.00 94.94 151 ALA A N 1
ATOM 1136 C CA . ALA A 1 151 ? -11.080 -2.946 4.412 1.00 94.94 151 ALA A CA 1
ATOM 1137 C C . ALA A 1 151 ? -11.792 -2.458 3.134 1.00 94.94 151 ALA A C 1
ATOM 1139 O O . ALA A 1 151 ? -11.231 -2.558 2.044 1.00 94.94 151 ALA A O 1
ATOM 1140 N N . GLU A 1 152 ? -12.971 -1.837 3.263 1.00 95.56 152 GLU A N 1
ATOM 1141 C CA . GLU A 1 152 ? -13.695 -1.229 2.134 1.00 95.56 152 GLU A CA 1
ATOM 1142 C C . GLU A 1 152 ? -12.870 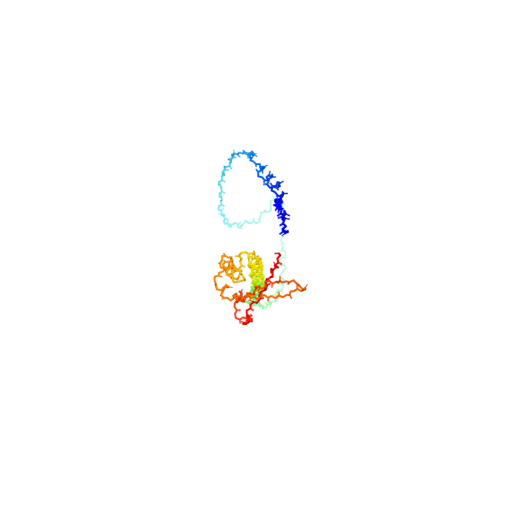-0.141 1.428 1.00 95.56 152 GLU A C 1
ATOM 1144 O O . GLU A 1 152 ? -12.801 -0.100 0.200 1.00 95.56 152 GLU A O 1
ATOM 1149 N N . LEU A 1 153 ? -12.232 0.752 2.194 1.00 95.38 153 LEU A N 1
ATOM 1150 C CA . LEU A 1 153 ? -11.410 1.830 1.637 1.00 95.38 153 LEU A CA 1
ATOM 1151 C C . LEU A 1 153 ? -10.178 1.289 0.900 1.00 95.38 153 LEU A C 1
ATOM 1153 O O . LEU A 1 153 ? -9.827 1.810 -0.158 1.00 95.38 153 LEU A O 1
ATOM 1157 N N . ILE A 1 154 ? -9.545 0.237 1.428 1.00 94.75 154 ILE A N 1
ATOM 1158 C CA . ILE A 1 154 ? -8.406 -0.427 0.781 1.00 94.75 154 ILE A CA 1
ATOM 1159 C C . ILE A 1 154 ? -8.843 -1.102 -0.522 1.00 94.75 154 ILE A C 1
ATOM 1161 O O . ILE A 1 154 ? -8.177 -0.914 -1.541 1.00 94.75 154 ILE A O 1
ATOM 1165 N N . GLY A 1 155 ? -9.968 -1.826 -0.515 1.00 94.25 155 GLY A N 1
ATOM 1166 C CA . GLY A 1 155 ? -10.515 -2.473 -1.712 1.00 94.25 155 GLY A CA 1
ATOM 1167 C C . GLY A 1 155 ? -10.829 -1.475 -2.830 1.00 94.25 155 GLY A C 1
ATOM 1168 O O . GLY A 1 155 ? -10.509 -1.717 -3.991 1.00 94.25 155 GLY A O 1
ATOM 1169 N N . LEU A 1 156 ? -11.365 -0.300 -2.476 1.00 94.56 156 LEU A N 1
ATOM 1170 C CA . LEU A 1 156 ? -11.661 0.779 -3.428 1.00 94.56 156 LEU A CA 1
ATOM 1171 C C . LEU A 1 156 ? -10.409 1.466 -3.992 1.00 94.56 156 LEU A C 1
ATOM 1173 O O . LEU A 1 156 ? -10.404 1.858 -5.158 1.00 94.56 156 LEU A O 1
ATOM 1177 N N . ALA A 1 157 ? -9.384 1.681 -3.164 1.00 93.19 157 ALA A N 1
ATOM 1178 C CA . ALA A 1 157 ? -8.198 2.442 -3.554 1.00 93.19 157 ALA A CA 1
ATOM 1179 C C . ALA A 1 157 ? -7.115 1.584 -4.222 1.00 93.19 157 ALA A C 1
ATOM 1181 O O . ALA A 1 157 ? -6.351 2.095 -5.040 1.00 93.19 157 ALA A O 1
ATOM 1182 N N . LEU A 1 158 ? -7.021 0.305 -3.851 1.00 91.88 158 LEU A N 1
ATOM 1183 C CA . LEU A 1 158 ? -5.977 -0.613 -4.295 1.00 91.88 158 LEU A CA 1
ATOM 1184 C C . LEU A 1 158 ? -6.589 -1.891 -4.887 1.00 91.88 158 LEU A C 1
ATOM 1186 O O . LEU A 1 158 ? -6.771 -1.976 -6.099 1.00 91.88 158 LEU A O 1
ATOM 1190 N N . ASN A 1 159 ? -6.846 -2.899 -4.051 1.00 91.25 159 ASN A N 1
ATOM 1191 C CA . ASN A 1 159 ? -7.517 -4.152 -4.396 1.00 91.25 159 ASN A CA 1
ATOM 1192 C C . ASN A 1 159 ? -7.909 -4.914 -3.120 1.00 91.25 159 ASN A C 1
ATOM 1194 O O . ASN A 1 159 ? -7.380 -4.646 -2.039 1.00 91.25 159 ASN A O 1
ATOM 1198 N N . ASP A 1 160 ? -8.784 -5.907 -3.274 1.00 89.38 160 ASP A N 1
ATOM 1199 C CA . ASP A 1 160 ? -9.308 -6.695 -2.154 1.00 89.38 160 ASP A CA 1
ATOM 1200 C C . ASP A 1 160 ? -8.248 -7.579 -1.475 1.00 89.38 160 ASP A C 1
ATOM 1202 O O . ASP A 1 160 ? -8.340 -7.825 -0.276 1.00 89.38 160 ASP A O 1
ATOM 1206 N N . SER A 1 161 ? -7.200 -8.007 -2.190 1.00 87.50 161 SER A N 1
ATOM 1207 C CA . SER A 1 161 ? -6.148 -8.867 -1.618 1.00 87.50 161 SER A CA 1
ATOM 1208 C C . SER A 1 161 ? -5.329 -8.154 -0.536 1.00 87.50 161 SER A C 1
ATOM 1210 O O . SER A 1 161 ? -4.903 -8.753 0.450 1.00 87.50 161 SER A O 1
ATOM 1212 N N . LEU A 1 162 ? -5.157 -6.838 -0.668 1.00 87.25 162 LEU A N 1
ATOM 1213 C CA . LEU A 1 162 ? -4.497 -6.002 0.336 1.00 87.25 162 LEU A CA 1
ATOM 1214 C C . LEU A 1 162 ? -5.389 -5.734 1.565 1.00 87.25 162 LEU A C 1
ATOM 1216 O O . LEU A 1 162 ? -4.887 -5.249 2.578 1.00 87.25 162 LEU A O 1
ATOM 1220 N N . ALA A 1 163 ? -6.689 -6.034 1.483 1.00 89.75 163 ALA A N 1
ATOM 1221 C CA . ALA A 1 163 ? -7.671 -5.836 2.549 1.00 89.75 163 ALA A CA 1
ATOM 1222 C C . ALA A 1 163 ? -7.944 -7.110 3.377 1.00 89.75 163 ALA A C 1
ATOM 1224 O O . ALA A 1 163 ? -8.722 -7.061 4.327 1.00 89.75 163 ALA A O 1
ATOM 1225 N N . GLU A 1 164 ? -7.312 -8.243 3.050 1.00 89.75 164 GLU A N 1
ATOM 1226 C CA . GLU A 1 164 ? -7.586 -9.542 3.685 1.00 89.75 164 GLU A CA 1
ATOM 1227 C C . GLU A 1 164 ? -7.203 -9.597 5.173 1.00 89.75 164 GLU A C 1
ATOM 1229 O O . GLU A 1 164 ? -7.854 -10.289 5.954 1.00 89.75 164 GLU A O 1
ATOM 1234 N N . ASN A 1 165 ? -6.155 -8.875 5.583 1.00 90.19 165 ASN A N 1
ATOM 1235 C CA . ASN A 1 165 ? -5.625 -8.925 6.948 1.00 90.19 165 ASN A CA 1
ATOM 1236 C C . ASN A 1 165 ? -5.697 -7.550 7.621 1.00 90.19 165 ASN A C 1
ATOM 1238 O O . ASN A 1 165 ? -4.690 -6.851 7.763 1.00 90.19 165 ASN A O 1
ATOM 1242 N N . VAL A 1 166 ? -6.903 -7.182 8.058 1.00 92.56 166 VAL A N 1
ATOM 1243 C CA . VAL A 1 166 ? -7.164 -5.993 8.882 1.00 92.56 166 VAL A CA 1
ATOM 1244 C C . VAL A 1 166 ? -7.565 -6.438 10.285 1.00 92.56 166 VAL A C 1
ATOM 1246 O O . VAL A 1 166 ? -8.559 -7.138 10.467 1.00 92.56 166 VAL A O 1
ATOM 1249 N N . THR A 1 167 ? -6.800 -6.026 11.288 1.00 91.75 167 THR A N 1
ATOM 1250 C CA . THR A 1 167 ? -7.077 -6.269 12.705 1.00 91.75 167 THR A CA 1
ATOM 1251 C C . THR A 1 167 ? -7.299 -4.952 13.436 1.00 91.75 167 THR A C 1
ATOM 1253 O O . THR A 1 167 ? -6.937 -3.875 12.958 1.00 91.75 167 THR A O 1
ATOM 1256 N N . TYR A 1 168 ? -7.927 -5.024 14.604 1.00 91.81 168 TYR A N 1
ATOM 1257 C CA . TYR A 1 168 ? -8.163 -3.864 15.450 1.00 91.81 168 TYR A CA 1
ATOM 1258 C C . TYR A 1 168 ? -7.894 -4.201 16.912 1.00 91.81 168 TYR A C 1
ATOM 1260 O O . TYR A 1 168 ? -8.095 -5.333 17.351 1.00 91.81 168 TYR A O 1
ATOM 1268 N N . GLU A 1 169 ? -7.455 -3.201 17.665 1.00 90.06 169 GLU A N 1
ATOM 1269 C CA . GLU A 1 169 ? -7.183 -3.302 19.092 1.00 90.06 169 GLU A CA 1
ATOM 1270 C C . GLU A 1 169 ? -7.565 -1.989 19.779 1.00 90.06 169 GLU A C 1
ATOM 1272 O O . GLU A 1 169 ? -7.224 -0.901 19.313 1.00 90.06 169 GLU A O 1
ATOM 1277 N N . GLU A 1 170 ? -8.275 -2.070 20.902 1.00 87.81 170 GLU A N 1
ATOM 1278 C CA . GLU A 1 170 ? -8.447 -0.915 21.780 1.00 87.81 170 GLU A CA 1
ATOM 1279 C C . GLU A 1 170 ? -7.238 -0.812 22.705 1.00 87.81 170 GLU A C 1
ATOM 1281 O O . GLU A 1 170 ? -7.017 -1.663 23.564 1.00 87.81 170 GLU A O 1
ATOM 1286 N N . THR A 1 171 ? -6.467 0.257 22.551 1.00 87.56 171 THR A N 1
ATOM 1287 C CA . THR A 1 171 ? -5.296 0.535 23.376 1.00 87.56 171 THR A CA 1
ATOM 1288 C C . THR A 1 171 ? -5.423 1.895 24.056 1.00 87.56 171 THR A C 1
ATOM 1290 O O . THR A 1 171 ? -6.308 2.699 23.762 1.00 87.56 171 THR A O 1
ATOM 1293 N N . THR A 1 172 ? -4.556 2.171 25.022 1.00 85.19 172 THR A N 1
ATOM 1294 C CA . THR A 1 172 ? -4.481 3.482 25.672 1.00 85.19 172 THR A CA 1
ATOM 1295 C C . THR A 1 172 ? -3.124 4.092 25.372 1.00 85.19 172 THR A C 1
ATOM 1297 O O . THR A 1 172 ? -2.109 3.646 25.901 1.00 85.19 172 THR A O 1
ATOM 1300 N N . VAL A 1 173 ? -3.100 5.131 24.537 1.00 83.06 173 VAL A N 1
ATOM 1301 C CA . VAL A 1 173 ? -1.875 5.865 24.197 1.00 83.06 173 VAL A CA 1
ATOM 1302 C C . VAL A 1 173 ? -1.861 7.151 25.009 1.00 83.06 173 VAL A C 1
ATOM 1304 O O . VAL A 1 173 ? -2.797 7.944 24.941 1.00 83.06 173 VAL A O 1
ATOM 1307 N N . SER A 1 174 ? -0.821 7.351 25.821 1.00 84.00 174 SER A N 1
ATOM 1308 C CA . SER A 1 174 ? -0.660 8.564 26.642 1.00 84.00 174 SER A CA 1
ATOM 1309 C C . SER A 1 174 ? -1.868 8.887 27.542 1.00 84.00 174 SER A C 1
ATOM 1311 O O . SER A 1 174 ? -2.188 10.050 27.767 1.00 84.00 174 SER A O 1
ATOM 1313 N N . GLY A 1 175 ? -2.551 7.856 28.056 1.00 83.12 175 GLY A N 1
ATOM 1314 C CA . GLY A 1 175 ? -3.734 7.999 28.916 1.00 83.12 175 GLY A CA 1
ATOM 1315 C C . GLY A 1 175 ? -5.059 8.214 28.173 1.00 83.12 175 GLY A C 1
ATOM 1316 O O . GLY A 1 175 ? -6.097 8.323 28.821 1.00 83.12 175 GLY A O 1
ATOM 1317 N N . VAL A 1 176 ? -5.048 8.237 26.836 1.00 83.06 176 VAL A N 1
ATOM 1318 C CA . VAL A 1 176 ? -6.239 8.421 25.997 1.00 83.06 176 VAL A CA 1
ATOM 1319 C C . VAL A 1 176 ? -6.642 7.096 25.355 1.00 83.06 176 VAL A C 1
ATOM 1321 O O . VAL A 1 176 ? -5.828 6.433 24.702 1.00 83.06 176 VAL A O 1
ATOM 1324 N N . ARG A 1 177 ? -7.917 6.720 25.513 1.00 84.75 177 ARG A N 1
ATOM 1325 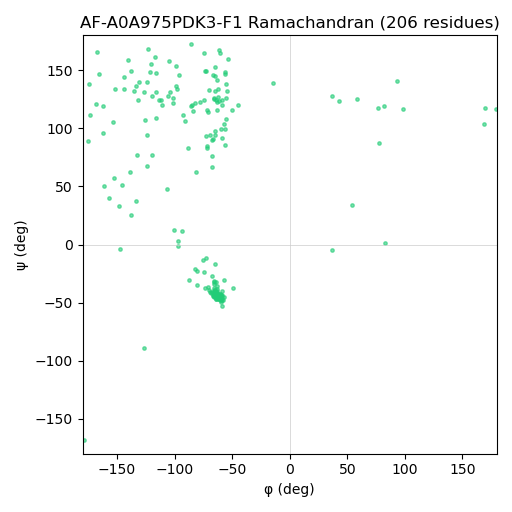C CA . ARG A 1 177 ? -8.507 5.567 24.819 1.00 84.75 177 ARG A CA 1
ATOM 1326 C C . ARG A 1 177 ? -8.404 5.766 23.308 1.00 84.75 177 ARG A C 1
ATOM 1328 O O . ARG A 1 177 ? -8.925 6.739 22.763 1.00 84.75 177 ARG A O 1
ATOM 1335 N N . THR A 1 178 ? -7.708 4.843 22.660 1.00 86.50 178 THR A N 1
ATOM 1336 C CA . THR A 1 178 ? -7.339 4.905 21.251 1.00 86.50 178 THR A CA 1
ATOM 1337 C C . THR A 1 178 ? -7.684 3.583 20.585 1.00 86.50 178 THR A C 1
ATOM 1339 O O . THR A 1 178 ? -7.220 2.525 20.999 1.00 86.50 178 THR A O 1
ATOM 1342 N N . LEU A 1 179 ? -8.470 3.640 19.520 1.00 88.75 179 LEU A N 1
ATOM 1343 C CA . LEU A 1 179 ? -8.635 2.524 18.610 1.00 88.75 179 LEU A CA 1
ATOM 1344 C C . LEU A 1 179 ? -7.420 2.460 17.687 1.00 88.75 179 LEU A C 1
ATOM 1346 O O . LEU A 1 179 ? -7.107 3.425 16.988 1.00 88.75 179 LEU A O 1
ATOM 1350 N N . GLN A 1 180 ? -6.742 1.324 17.692 1.00 91.12 180 GLN A N 1
ATOM 1351 C CA . GLN A 1 180 ? -5.670 0.996 16.775 1.00 91.12 180 GLN A CA 1
ATOM 1352 C C . GLN A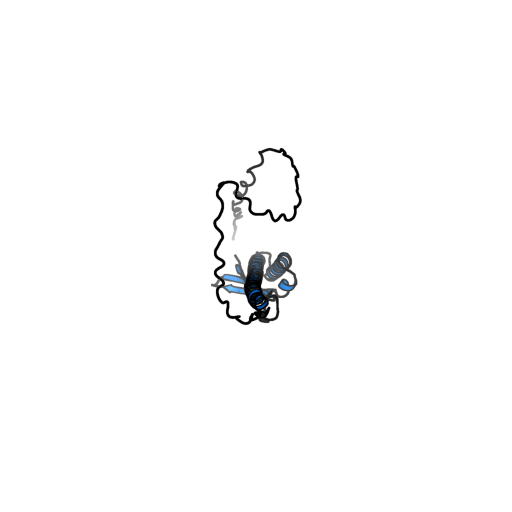 1 180 ? -6.212 0.059 15.695 1.00 91.12 180 GLN A C 1
ATOM 1354 O O . GLN A 1 180 ? -6.780 -0.981 16.009 1.00 91.12 180 GLN A O 1
ATOM 1359 N N . VAL A 1 181 ? -6.031 0.417 14.427 1.00 92.38 181 VAL A N 1
ATOM 1360 C CA . VAL A 1 181 ? -6.326 -0.453 13.282 1.00 92.38 181 VAL A CA 1
ATOM 1361 C C . VAL A 1 181 ? -5.006 -0.827 12.633 1.00 92.38 181 VAL A C 1
ATOM 1363 O O . VAL A 1 181 ? -4.237 0.057 12.254 1.00 92.38 181 VAL A O 1
ATOM 1366 N N . THR A 1 182 ? -4.742 -2.121 12.504 1.00 92.38 182 THR A N 1
ATOM 1367 C CA . THR A 1 182 ? -3.507 -2.649 11.928 1.00 92.38 182 THR A CA 1
ATOM 1368 C C . THR A 1 182 ? -3.819 -3.419 10.651 1.00 92.38 182 THR A C 1
ATOM 1370 O O . THR A 1 182 ? -4.721 -4.248 10.609 1.00 92.38 182 THR A O 1
ATOM 1373 N N . VAL A 1 183 ? -3.075 -3.130 9.589 1.00 92.62 183 VAL A N 1
ATOM 1374 C CA . VAL A 1 183 ? -3.223 -3.744 8.270 1.00 92.62 183 VAL A CA 1
ATOM 1375 C C . VAL A 1 183 ? -1.927 -4.451 7.918 1.00 92.62 183 VAL A C 1
ATOM 1377 O O . VAL A 1 183 ? -0.859 -3.839 7.967 1.00 92.62 183 VAL A O 1
ATOM 1380 N N . ARG A 1 184 ? -2.017 -5.727 7.544 1.00 90.06 184 ARG A N 1
ATOM 1381 C CA . ARG A 1 184 ? -0.888 -6.524 7.056 1.00 90.06 184 ARG A CA 1
ATOM 1382 C C . ARG A 1 184 ? -1.117 -6.873 5.595 1.00 90.06 184 ARG A C 1
ATOM 1384 O O . ARG A 1 184 ? -2.137 -7.449 5.246 1.00 90.06 184 ARG A O 1
ATOM 1391 N N . ALA A 1 185 ? -0.176 -6.521 4.735 1.00 87.81 185 ALA A N 1
ATOM 1392 C CA . ALA A 1 185 ? -0.358 -6.636 3.296 1.00 87.81 185 ALA A CA 1
ATOM 1393 C C . ALA A 1 185 ? 0.949 -7.030 2.596 1.00 87.81 185 ALA A C 1
ATOM 1395 O O . ALA A 1 185 ? 2.016 -6.583 3.012 1.00 87.81 185 ALA A O 1
ATOM 1396 N N . PRO A 1 186 ? 0.923 -7.839 1.526 1.00 83.25 186 PRO A N 1
ATOM 1397 C CA . PRO A 1 186 ? 2.133 -8.157 0.773 1.00 83.25 186 PRO A CA 1
ATOM 1398 C C . PRO A 1 186 ? 2.732 -6.903 0.117 1.00 83.25 186 PRO A C 1
ATOM 1400 O O . PRO A 1 186 ? 2.014 -6.033 -0.381 1.00 83.25 186 PRO A O 1
ATOM 1403 N N . LEU A 1 187 ? 4.065 -6.808 0.097 1.00 79.25 187 LEU A N 1
ATOM 1404 C CA . LEU A 1 187 ? 4.760 -5.709 -0.574 1.00 79.25 187 LEU A CA 1
ATOM 1405 C C . LEU A 1 187 ? 4.617 -5.829 -2.104 1.00 79.25 187 LEU A C 1
ATOM 1407 O O . LEU A 1 187 ? 4.893 -6.896 -2.657 1.00 79.25 187 LEU A O 1
ATOM 1411 N N . PRO A 1 188 ? 4.266 -4.743 -2.818 1.00 74.69 188 PRO A N 1
ATOM 1412 C CA . PRO A 1 188 ? 4.094 -4.754 -4.270 1.00 74.69 188 PRO A CA 1
ATOM 1413 C C . PRO A 1 188 ? 5.446 -4.629 -4.997 1.00 74.69 188 PRO A C 1
ATOM 1415 O O . PRO A 1 188 ? 5.707 -3.651 -5.696 1.00 74.69 188 PRO A O 1
ATOM 1418 N N . VAL A 1 189 ? 6.344 -5.598 -4.811 1.00 78.00 189 VAL A N 1
ATOM 1419 C CA . VAL A 1 189 ? 7.661 -5.620 -5.471 1.00 78.00 189 VAL A CA 1
ATOM 1420 C C . VAL A 1 189 ? 7.649 -6.514 -6.711 1.00 78.00 189 VAL A C 1
ATOM 1422 O O . VAL A 1 189 ? 7.146 -7.636 -6.694 1.00 78.00 189 VAL A O 1
ATOM 1425 N N . ILE A 1 190 ? 8.216 -6.016 -7.811 1.00 72.00 190 ILE A N 1
ATOM 1426 C CA . ILE A 1 190 ? 8.314 -6.751 -9.077 1.00 72.00 190 ILE A CA 1
ATOM 1427 C C . ILE A 1 190 ? 9.642 -7.526 -9.093 1.00 72.00 190 ILE A C 1
ATOM 1429 O O . ILE A 1 190 ? 10.696 -6.927 -9.292 1.00 72.00 190 ILE A O 1
ATOM 1433 N N . GLY A 1 191 ? 9.573 -8.855 -8.927 1.00 58.19 191 GLY A N 1
ATOM 1434 C CA . GLY A 1 191 ? 10.668 -9.805 -9.192 1.00 58.19 191 GLY A CA 1
ATOM 1435 C C . GLY A 1 191 ? 11.495 -10.257 -7.975 1.00 58.19 191 GLY A C 1
ATOM 1436 O O . GLY A 1 191 ? 12.183 -9.449 -7.372 1.00 58.19 191 GLY A O 1
ATOM 1437 N N . PHE A 1 192 ? 11.432 -11.566 -7.672 1.00 51.91 192 PHE A N 1
ATOM 1438 C CA . PHE A 1 192 ? 12.365 -12.501 -6.984 1.00 51.91 192 PHE A CA 1
ATOM 1439 C C . PHE A 1 192 ? 13.252 -12.098 -5.775 1.00 51.91 192 PHE A C 1
ATOM 1441 O O . PHE A 1 192 ? 13.898 -12.980 -5.215 1.00 51.91 192 PHE A O 1
ATOM 1448 N N . LEU A 1 193 ? 13.290 -10.841 -5.332 1.00 55.97 193 LEU A N 1
ATOM 1449 C CA . LEU A 1 193 ? 14.187 -10.336 -4.282 1.00 55.97 193 LEU A CA 1
ATOM 1450 C C . LEU A 1 193 ? 13.442 -9.461 -3.251 1.00 55.97 193 LEU A C 1
ATOM 1452 O O . LEU A 1 193 ? 13.952 -8.443 -2.792 1.00 55.97 193 LEU A O 1
ATOM 1456 N N . GLY A 1 194 ? 12.204 -9.825 -2.913 1.00 53.94 194 GLY A N 1
ATOM 1457 C CA . GLY A 1 194 ? 11.429 -9.169 -1.857 1.00 53.94 194 GLY A CA 1
ATOM 1458 C C . GLY A 1 194 ? 11.493 -9.957 -0.547 1.00 53.94 194 GLY A C 1
ATOM 1459 O O . GLY A 1 194 ? 11.353 -11.180 -0.610 1.00 53.94 194 GLY A O 1
ATOM 1460 N N . PRO A 1 195 ? 11.677 -9.319 0.627 1.00 57.78 195 PRO A N 1
ATOM 1461 C CA . PRO A 1 195 ? 11.441 -9.997 1.896 1.00 57.78 195 PRO A CA 1
ATOM 1462 C C . PRO A 1 195 ? 10.019 -10.569 1.890 1.00 57.78 195 PRO A C 1
ATOM 1464 O O . PRO A 1 195 ? 9.069 -9.891 1.505 1.00 57.78 195 PRO A O 1
ATOM 1467 N N . SER A 1 196 ? 9.887 -11.839 2.273 1.00 57.78 196 SER A N 1
ATOM 1468 C CA . SER A 1 196 ? 8.590 -12.518 2.391 1.00 57.78 196 SER A CA 1
ATOM 1469 C C . SER A 1 196 ? 7.707 -11.909 3.478 1.00 57.78 196 SER A C 1
ATOM 1471 O O . SER A 1 196 ? 6.504 -12.160 3.499 1.00 57.78 196 SER A O 1
ATOM 1473 N N . ASP A 1 197 ? 8.301 -11.119 4.373 1.00 60.69 197 ASP A N 1
ATOM 1474 C CA . ASP A 1 197 ? 7.566 -10.356 5.366 1.00 60.69 197 ASP A CA 1
ATOM 1475 C C . ASP A 1 197 ? 6.826 -9.204 4.683 1.00 60.69 197 ASP A C 1
ATOM 1477 O O . ASP A 1 197 ? 7.416 -8.292 4.099 1.00 60.69 197 ASP A O 1
ATOM 1481 N N . GLY A 1 198 ? 5.497 -9.290 4.727 1.00 69.62 198 GLY A N 1
ATOM 1482 C CA . GLY A 1 198 ? 4.599 -8.250 4.248 1.00 69.62 198 GLY A CA 1
ATOM 1483 C C . GLY A 1 198 ? 4.772 -6.924 4.998 1.00 69.62 198 GLY A C 1
ATOM 1484 O O . GLY A 1 198 ? 5.399 -6.828 6.050 1.00 69.62 198 GLY A O 1
ATOM 1485 N N . LEU A 1 199 ? 4.181 -5.876 4.443 1.00 75.06 199 LEU A N 1
ATOM 1486 C CA . LEU A 1 199 ? 4.069 -4.559 5.043 1.00 75.06 199 LEU A CA 1
ATOM 1487 C C . LEU A 1 199 ? 3.018 -4.570 6.163 1.00 75.06 199 LEU A C 1
ATOM 1489 O O . LEU A 1 199 ? 1.856 -4.886 5.918 1.00 75.06 199 LEU A O 1
ATOM 1493 N N . GLU A 1 200 ? 3.411 -4.158 7.366 1.00 78.31 200 GLU A N 1
ATOM 1494 C CA . GLU A 1 200 ? 2.494 -3.886 8.476 1.00 78.31 200 GLU A CA 1
ATOM 1495 C C . GLU A 1 200 ? 2.329 -2.373 8.668 1.00 78.31 200 GLU A C 1
ATOM 1497 O O . GLU A 1 200 ? 3.301 -1.612 8.700 1.00 78.31 200 GLU A O 1
ATOM 1502 N N . VAL A 1 201 ? 1.079 -1.925 8.763 1.00 80.62 201 VAL A N 1
ATOM 1503 C CA . VAL A 1 201 ? 0.694 -0.519 8.892 1.00 80.62 201 VAL A CA 1
ATOM 1504 C C . VAL A 1 201 ? -0.289 -0.361 10.038 1.00 80.62 201 VAL A C 1
ATOM 1506 O O . VAL A 1 201 ? -1.205 -1.159 10.170 1.00 80.62 201 VAL A O 1
ATOM 1509 N N . THR A 1 202 ? -0.145 0.710 10.816 1.00 76.38 202 THR A N 1
ATOM 1510 C CA . THR A 1 202 ? -1.012 0.997 11.960 1.00 76.38 202 THR A CA 1
ATOM 1511 C C . THR A 1 202 ? -1.599 2.405 11.866 1.00 76.38 202 THR A C 1
ATOM 1513 O O . THR A 1 202 ? -0.869 3.372 11.641 1.00 76.38 202 THR A O 1
ATOM 1516 N N . GLY A 1 203 ? -2.914 2.523 12.051 1.00 69.06 203 GLY A N 1
ATOM 1517 C CA . GLY A 1 203 ? -3.655 3.777 12.178 1.00 69.06 203 GLY A CA 1
ATOM 1518 C C . GLY A 1 203 ? -4.292 3.913 13.560 1.00 69.06 203 GLY A C 1
ATOM 1519 O O . GLY A 1 203 ? -4.678 2.919 14.170 1.00 69.06 203 GLY A O 1
ATOM 1520 N N . HIS A 1 204 ? -4.408 5.147 14.054 1.00 80.56 204 HIS A N 1
ATOM 1521 C CA . HIS A 1 204 ? -4.940 5.443 15.386 1.00 80.56 204 HIS A CA 1
ATOM 1522 C C . HIS A 1 204 ? -6.124 6.416 15.316 1.00 80.56 204 HIS A C 1
ATOM 1524 O O . HIS A 1 204 ? -6.089 7.401 14.573 1.00 80.56 204 HIS A O 1
ATOM 1530 N N . GLY A 1 205 ? -7.149 6.169 16.129 1.00 70.94 205 GLY A N 1
ATOM 1531 C CA . GLY A 1 205 ? -8.312 7.034 16.325 1.00 70.94 205 GLY A CA 1
ATOM 1532 C C . GLY A 1 205 ? -8.597 7.189 17.812 1.00 70.94 205 GLY A C 1
ATOM 1533 O O . GLY A 1 205 ? -8.524 6.216 18.552 1.00 70.94 205 GLY A O 1
ATOM 1534 N N . PHE A 1 206 ? -8.889 8.401 18.275 1.00 77.12 206 PHE A N 1
ATOM 1535 C CA . PHE A 1 206 ? -9.179 8.669 19.686 1.00 77.12 206 PHE A CA 1
ATOM 1536 C C . PHE A 1 206 ? -10.691 8.674 19.939 1.00 77.12 206 PHE A C 1
ATOM 1538 O O . PHE A 1 206 ? -11.465 9.101 19.078 1.00 77.12 206 PHE A O 1
ATOM 1545 N N . TRP A 1 207 ? -11.100 8.207 21.120 1.00 67.81 207 TRP A N 1
ATOM 1546 C CA . TRP A 1 207 ? -12.472 8.354 21.612 1.00 67.81 207 TRP A CA 1
ATOM 1547 C C . TRP A 1 207 ? -12.604 9.724 22.285 1.00 67.81 207 TRP A C 1
ATOM 1549 O O . TRP A 1 207 ? -11.860 10.020 23.223 1.00 67.81 207 TRP A O 1
ATOM 1559 N N . GLY A 1 208 ? -13.500 10.568 21.770 1.00 56.25 208 GLY A N 1
ATOM 1560 C CA . GLY A 1 208 ? -13.794 11.911 22.286 1.00 56.25 208 GLY A CA 1
ATOM 1561 C C . GLY A 1 208 ? -15.215 12.033 22.804 1.00 56.25 208 GLY A C 1
ATOM 1562 O O . GLY A 1 208 ? -16.064 11.221 22.374 1.00 56.25 208 GLY A O 1
#

Solvent-accessible surface area (backbone atoms only — not comparable to full-atom values): 13557 Å² total; per-residue (Å²): 133,90,79,91,79,88,79,79,87,78,82,77,78,80,85,91,76,91,82,84,87,84,87,85,88,84,86,80,86,84,88,80,89,87,88,83,92,84,85,86,84,89,83,88,84,81,88,83,82,89,80,94,75,77,95,76,84,94,82,69,102,63,86,78,74,84,77,78,78,77,81,69,84,73,71,81,71,79,83,73,75,73,74,96,68,72,74,66,64,62,58,51,52,58,53,49,54,51,50,53,52,50,50,52,51,50,52,52,53,50,51,51,51,40,52,51,48,42,51,48,52,54,52,52,50,34,51,24,20,28,51,9,14,47,48,15,39,36,94,93,43,43,60,65,57,6,37,51,47,18,31,54,46,33,34,75,76,71,38,59,78,60,29,72,42,61,44,70,47,85,44,68,59,97,86,39,56,25,34,36,21,38,38,46,26,77,67,73,65,89,70,103,77,65,76,88,72,49,46,75,40,70,14,63,12,62,63,123

Foldseek 3Di:
DDDDDDDDDPPPDDDPPPPDPPPDPDDDDDDDDDDDDDDDDDDDDDDDDDDDDDDDDPDDPDDDDDPDPPPPPPPDDPPPPDDPDPPPPVVVVVVVVVVVVVVVVVVVVLVVVLVVQQVVLQVQLQVLQQQLQQVCLPPPHHLVSSLVSSLVSCCVPPRNQQSPDKDWDFDADPNFTKIKIKTWGARPHDDDDDDPGTDIYIHIHTRD

Mean predicted aligned error: 19.41 Å

Nearest PDB structures (foldseek):
  1gpp-assembly1_A  TM=5.490E-01  e=1.830E+00  Saccharomyces cerevisiae
  1jva-assembly2_B  TM=4.848E-01  e=1.335E+00  Saccharomyces cerevisiae
  8esd-assembly1_N  TM=3.140E-01  e=8.582E-01  Homo sapiens
  4id2-assembly1_A  TM=5.093E-01  e=2.211E+00  Bacteroides ovatus ATCC 8483

Radius of gyration: 42.41 Å; Cα contacts (8 Å, |Δi|>4): 190; chains: 1; bounding box: 109×48×127 Å